Protein AF-A0A8T9BT53-F1 (afdb_monomer)

Sequence (185 aa):
MGTRGLLGFIIRGKRHAAYNHWDSYPSGLGSQIVAFLLSLSPPDYALMLARLEEITWVDEKTIPSQELQDQYSALGYSNTGVGNQALSDWYCLLHKLQGAAALPAIKEGKVKHLAESIEFLEDGLFCEWTYFIDFEAQTLETWKEAKRYDVRSFTELDSGYMDGLQERYQREENGEEEEDDEEEA

Organism: NCBI:txid602035

pLDDT: mean 92.5, std 11.33, range [43.06, 98.75]

Secondary structure (DSSP, 8-state):
-PPEEEEEEEETTEEEEEEE-S--SIIIIIHHHHHHHHT--HHHHHHHHHHHHT-EEEETTSPPPHHHHHHHHHTT---TTSTTS-TTSHHHHTGGGTGGGHHHHHHTT---EEEE-GGGGG-TTTEEEEEEEETTTTEEEEEETTEEEEEEEGGG--TTHHHHHHHHHHHHHTT----------

Nearest PDB structures (foldseek):
  3ot2-assembly1_B  TM=7.270E-01  e=1.111E+00  Trichormus variabilis ATCC 29413
  6v4x-assembly1_C  TM=3.628E-01  e=7.203E+00  Homo sapiens
  7rzb-assembly1_A-2  TM=2.167E-01  e=8.632E+00  Staphylococcus aureus

Mean predicted aligned error: 4.87 Å

Structure (mmCIF, N/CA/C/O backbone):
data_AF-A0A8T9BT53-F1
#
_entry.id   AF-A0A8T9BT53-F1
#
loop_
_atom_site.group_PDB
_atom_site.id
_atom_site.type_symbol
_atom_site.label_atom_id
_atom_site.label_alt_id
_atom_site.label_comp_id
_atom_site.label_asym_id
_atom_site.label_entity_id
_atom_site.label_seq_id
_atom_site.pdbx_PDB_ins_code
_atom_site.Cartn_x
_atom_site.Cartn_y
_atom_site.Cartn_z
_atom_site.occupancy
_atom_site.B_iso_or_equiv
_atom_site.auth_seq_id
_atom_site.auth_comp_id
_atom_site.auth_asym_id
_atom_site.auth_atom_id
_atom_site.pdbx_PDB_model_num
ATOM 1 N N . MET A 1 1 ? 12.282 -3.738 16.790 1.00 54.44 1 MET A N 1
ATOM 2 C CA . MET A 1 1 ? 12.082 -4.669 15.662 1.00 54.44 1 MET A CA 1
ATOM 3 C C . MET A 1 1 ? 10.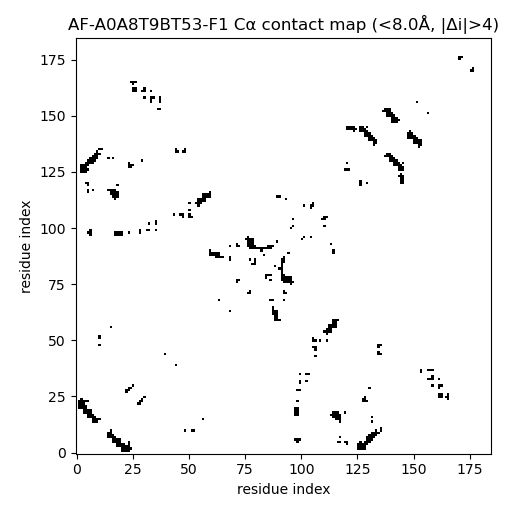914 -4.117 14.873 1.00 54.44 1 MET A C 1
ATOM 5 O O . MET A 1 1 ? 9.944 -3.743 15.512 1.00 54.44 1 MET A O 1
ATOM 9 N N . GLY A 1 2 ? 11.054 -3.917 13.564 1.00 68.44 2 GLY A N 1
ATOM 10 C CA . GLY A 1 2 ? 9.951 -3.414 12.740 1.00 68.44 2 GLY A CA 1
ATOM 11 C C . GLY A 1 2 ? 8.998 -4.544 12.367 1.00 68.44 2 GLY A C 1
ATOM 12 O O . GLY A 1 2 ? 9.432 -5.691 12.248 1.00 68.44 2 GLY A O 1
ATOM 13 N N . THR A 1 3 ? 7.722 -4.218 12.188 1.00 87.31 3 THR A N 1
ATOM 14 C CA . THR A 1 3 ? 6.695 -5.177 11.776 1.00 87.31 3 THR A CA 1
ATOM 15 C C . THR A 1 3 ? 6.498 -5.182 10.276 1.00 87.31 3 THR A C 1
ATOM 17 O O . THR A 1 3 ? 6.464 -4.139 9.618 1.00 87.31 3 THR A O 1
ATOM 20 N N . ARG A 1 4 ? 6.366 -6.387 9.735 1.00 93.75 4 ARG A N 1
ATOM 21 C CA . ARG A 1 4 ? 6.109 -6.614 8.318 1.00 93.75 4 ARG A CA 1
ATOM 22 C C . ARG A 1 4 ? 4.612 -6.721 8.093 1.00 93.75 4 ARG A C 1
ATOM 24 O O . ARG A 1 4 ? 3.857 -7.052 9.007 1.00 93.75 4 ARG A O 1
ATOM 31 N N . GLY A 1 5 ? 4.200 -6.431 6.874 1.00 96.31 5 GLY A N 1
ATOM 32 C CA . GLY A 1 5 ? 2.791 -6.377 6.543 1.00 96.31 5 GLY A CA 1
ATOM 33 C C . GLY A 1 5 ? 2.566 -6.124 5.071 1.00 96.31 5 GLY A C 1
ATOM 34 O O . GLY A 1 5 ? 3.479 -6.259 4.252 1.00 96.31 5 GLY A O 1
ATOM 35 N N . LEU A 1 6 ? 1.338 -5.749 4.740 1.00 97.81 6 LEU A N 1
ATOM 36 C CA . LEU A 1 6 ? 0.902 -5.574 3.363 1.00 97.81 6 LEU A CA 1
ATOM 37 C C . LEU A 1 6 ? 0.162 -4.251 3.169 1.00 97.81 6 LEU A C 1
ATOM 39 O O . LEU A 1 6 ? -0.726 -3.890 3.946 1.00 97.81 6 LEU A O 1
ATOM 43 N N . LEU A 1 7 ? 0.491 -3.574 2.068 1.00 98.50 7 LEU A N 1
ATOM 44 C CA . LEU A 1 7 ? -0.381 -2.584 1.448 1.00 98.50 7 LEU A CA 1
ATOM 45 C C . LEU A 1 7 ? -1.193 -3.287 0.358 1.00 98.50 7 LEU A C 1
ATOM 47 O O . LEU A 1 7 ? -0.649 -3.700 -0.666 1.00 98.50 7 LEU A O 1
ATOM 51 N N . GLY A 1 8 ? -2.490 -3.420 0.584 1.00 98.25 8 GLY A N 1
ATOM 52 C CA . GLY A 1 8 ? -3.429 -4.099 -0.290 1.00 98.25 8 GLY A CA 1
ATOM 53 C C . GLY A 1 8 ? -4.406 -3.162 -0.989 1.00 98.25 8 GLY A C 1
ATOM 54 O O . GLY A 1 8 ? -4.750 -2.087 -0.497 1.00 98.25 8 GLY A O 1
ATOM 55 N N . PHE A 1 9 ? -4.913 -3.624 -2.126 1.00 98.62 9 PHE A N 1
ATOM 56 C CA . PHE A 1 9 ? -5.989 -2.986 -2.873 1.00 98.62 9 PHE A CA 1
ATOM 57 C C . PHE A 1 9 ? -7.060 -4.012 -3.232 1.00 98.62 9 PHE A C 1
ATOM 59 O O . PHE A 1 9 ? -6.756 -5.173 -3.526 1.00 98.62 9 PHE A O 1
ATOM 66 N N . ILE A 1 10 ? -8.314 -3.569 -3.230 1.00 98.44 10 ILE A N 1
ATOM 67 C CA . ILE A 1 10 ? -9.431 -4.305 -3.819 1.00 98.44 10 ILE A CA 1
ATOM 68 C C . ILE A 1 10 ? -9.740 -3.633 -5.152 1.00 98.44 10 ILE A C 1
ATOM 70 O O . ILE A 1 10 ? -10.067 -2.451 -5.197 1.00 98.44 10 ILE A O 1
ATOM 74 N N . ILE A 1 11 ? -9.569 -4.380 -6.240 1.00 97.12 11 ILE A N 1
ATOM 75 C CA . ILE A 1 11 ? -9.777 -3.898 -7.607 1.00 97.12 11 ILE A CA 1
ATOM 76 C C . ILE A 1 11 ? -10.771 -4.848 -8.262 1.00 97.12 11 ILE A C 1
ATOM 78 O O . ILE A 1 11 ? -10.479 -6.036 -8.433 1.00 97.12 11 ILE A O 1
ATOM 82 N N . ARG A 1 12 ? -11.964 -4.354 -8.602 1.00 95.19 12 ARG A N 1
ATOM 83 C CA . ARG A 1 12 ? -13.068 -5.139 -9.176 1.00 95.19 12 ARG A CA 1
ATOM 84 C C . ARG A 1 12 ? -13.390 -6.390 -8.350 1.00 95.19 12 ARG A C 1
ATOM 86 O O . ARG A 1 12 ? -13.580 -7.481 -8.887 1.00 95.19 12 ARG A O 1
ATOM 93 N N . GLY A 1 13 ? -13.383 -6.241 -7.024 1.00 95.31 13 GLY A N 1
ATOM 94 C CA . GLY A 1 13 ? -13.635 -7.319 -6.061 1.00 95.31 13 GLY A CA 1
ATOM 95 C C . GLY A 1 13 ? -12.489 -8.323 -5.871 1.00 95.31 13 GLY A C 1
ATOM 96 O O . GLY A 1 13 ? -12.638 -9.265 -5.091 1.00 95.31 13 GLY A O 1
ATOM 97 N N . LYS A 1 14 ? -11.343 -8.148 -6.543 1.00 97.06 14 LYS A N 1
ATOM 98 C CA . LYS A 1 14 ? -10.153 -8.989 -6.362 1.00 97.06 14 LYS A CA 1
ATOM 99 C C . LYS A 1 14 ? -9.128 -8.296 -5.466 1.00 97.06 14 LYS A C 1
ATOM 101 O O . LYS A 1 14 ? -8.813 -7.127 -5.672 1.00 97.06 14 LYS A O 1
ATOM 106 N N . ARG A 1 15 ? -8.588 -9.041 -4.496 1.00 97.94 15 ARG A N 1
ATOM 107 C CA . ARG A 1 15 ? -7.500 -8.583 -3.626 1.00 97.94 15 ARG A CA 1
ATOM 108 C C . ARG A 1 15 ? -6.150 -8.759 -4.305 1.00 97.94 15 ARG A C 1
ATOM 110 O O . ARG A 1 15 ? -5.862 -9.821 -4.854 1.00 97.94 15 ARG A O 1
ATOM 117 N N . HIS A 1 16 ? -5.349 -7.717 -4.193 1.00 98.06 16 HIS A N 1
ATOM 118 C CA . HIS A 1 16 ? -3.946 -7.678 -4.560 1.00 98.06 16 HIS A CA 1
ATOM 119 C C . HIS A 1 16 ? -3.179 -6.996 -3.434 1.00 98.06 16 HIS A C 1
ATOM 121 O O . HIS A 1 16 ? -3.728 -6.091 -2.801 1.00 98.06 16 HIS A O 1
ATOM 127 N N . ALA A 1 17 ? -1.945 -7.408 -3.158 1.00 97.62 17 ALA A N 1
ATOM 128 C CA . ALA A 1 17 ? -1.175 -6.782 -2.092 1.00 97.62 17 ALA A CA 1
ATOM 129 C C . ALA A 1 17 ? 0.317 -6.724 -2.387 1.00 97.62 17 ALA A C 1
ATOM 131 O O . ALA A 1 17 ? 0.889 -7.659 -2.928 1.00 97.62 17 ALA A O 1
ATOM 132 N N . ALA A 1 18 ? 0.942 -5.620 -1.988 1.00 97.50 18 ALA A N 1
ATOM 133 C CA . ALA A 1 18 ? 2.376 -5.412 -2.060 1.00 97.50 18 ALA A CA 1
ATOM 134 C C . ALA A 1 18 ? 2.984 -5.462 -0.655 1.00 97.50 18 ALA A C 1
ATOM 136 O O . ALA A 1 18 ? 2.449 -4.892 0.303 1.00 97.50 18 ALA A O 1
ATOM 137 N N . TYR A 1 19 ? 4.129 -6.127 -0.551 1.00 96.56 19 TYR A N 1
ATOM 138 C CA . TYR A 1 19 ? 4.870 -6.270 0.694 1.00 96.56 19 TYR A CA 1
ATOM 139 C C . TYR A 1 19 ? 5.354 -4.933 1.273 1.00 96.56 19 TYR A C 1
ATOM 141 O O . TYR A 1 19 ? 5.865 -4.065 0.560 1.00 96.56 19 TYR A O 1
ATOM 149 N N . ASN A 1 20 ? 5.251 -4.800 2.596 1.00 96.38 20 ASN A N 1
ATOM 150 C CA . ASN A 1 20 ? 5.864 -3.736 3.376 1.00 96.38 20 ASN A CA 1
ATOM 151 C C . ASN A 1 20 ? 6.852 -4.312 4.399 1.00 96.38 20 ASN A C 1
ATOM 153 O O . ASN A 1 20 ? 6.491 -5.129 5.247 1.00 96.38 20 ASN A O 1
ATOM 157 N N . HIS A 1 21 ? 8.107 -3.859 4.341 1.00 92.81 21 HIS A N 1
ATOM 158 C CA . HIS A 1 21 ? 9.169 -4.390 5.195 1.00 92.81 21 HIS A CA 1
ATOM 159 C C . HIS A 1 21 ? 9.142 -3.860 6.631 1.00 92.81 21 HIS A C 1
ATOM 161 O O . HIS A 1 21 ? 9.672 -4.523 7.524 1.00 92.81 21 HIS A O 1
ATOM 167 N N . TRP A 1 22 ? 8.606 -2.659 6.862 1.00 92.00 22 TRP A N 1
ATOM 168 C CA . TRP A 1 22 ? 8.851 -1.943 8.111 1.00 92.00 22 TRP A CA 1
ATOM 169 C C . TRP A 1 22 ? 7.630 -1.204 8.650 1.00 92.00 22 TRP A C 1
ATOM 171 O O . TRP A 1 22 ? 6.965 -0.477 7.916 1.00 92.00 22 TRP A O 1
ATOM 181 N N . ASP A 1 23 ? 7.433 -1.349 9.962 1.00 93.62 23 ASP A N 1
ATOM 182 C CA . ASP A 1 23 ? 6.466 -0.624 10.790 1.00 93.62 23 ASP A CA 1
ATOM 183 C C . ASP A 1 23 ? 5.045 -0.653 10.228 1.00 93.62 23 ASP A C 1
ATOM 185 O O . ASP A 1 23 ? 4.439 0.362 9.895 1.00 93.62 23 ASP A O 1
ATOM 189 N N . SER A 1 24 ? 4.522 -1.867 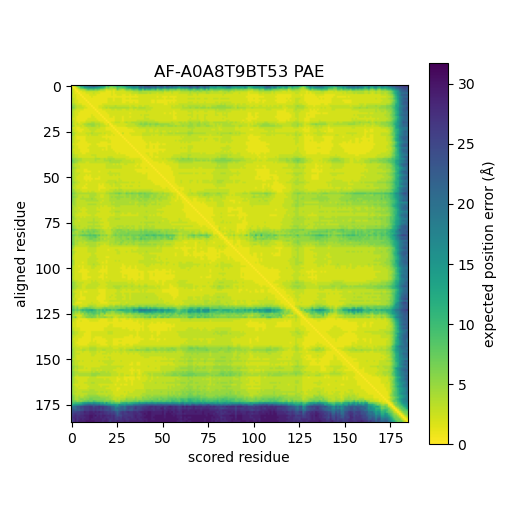10.089 1.00 96.00 24 SER A N 1
ATOM 190 C CA . SER A 1 24 ? 3.185 -2.108 9.551 1.00 96.00 24 SER A CA 1
ATOM 191 C C . SER A 1 24 ? 2.071 -1.901 10.578 1.00 96.00 24 SER A C 1
ATOM 193 O O . SER A 1 24 ? 0.921 -2.146 10.246 1.00 96.00 24 SER A O 1
ATOM 195 N N . TYR A 1 25 ? 2.382 -1.460 11.800 1.00 95.75 25 TYR A N 1
ATOM 196 C CA . TYR A 1 25 ? 1.375 -1.167 12.821 1.00 95.75 25 TYR A CA 1
ATOM 197 C C . TYR A 1 25 ? 0.387 -0.074 12.374 1.00 95.75 25 TYR A C 1
ATOM 199 O O . TYR A 1 25 ? 0.726 0.752 11.515 1.00 95.75 25 TYR A O 1
ATOM 207 N N . PRO A 1 26 ? -0.801 0.003 13.009 1.00 96.62 26 PRO A N 1
ATOM 208 C CA . PRO A 1 26 ? -1.748 1.096 12.809 1.00 96.62 26 PRO A CA 1
ATOM 209 C C . PRO A 1 26 ? -1.102 2.475 12.939 1.00 96.62 26 PRO A C 1
ATOM 211 O O . PRO A 1 26 ? -1.264 3.302 12.046 1.00 96.62 26 PRO A O 1
ATOM 214 N N . SER A 1 27 ? -0.286 2.702 13.969 1.00 95.00 27 SER A N 1
ATOM 215 C CA . SER A 1 27 ? 0.425 3.975 14.161 1.00 95.00 27 SER A CA 1
ATOM 216 C C . SER A 1 27 ? 1.525 4.248 13.118 1.00 95.00 27 SER A C 1
ATOM 218 O O . SER A 1 27 ? 1.891 5.406 12.905 1.00 95.00 27 SER A O 1
ATOM 220 N N . GLY A 1 28 ? 2.020 3.216 12.428 1.00 95.69 28 GLY A N 1
ATOM 221 C CA . GLY A 1 28 ? 3.035 3.292 11.375 1.00 95.69 28 GLY A CA 1
ATOM 222 C C . GLY A 1 28 ? 2.421 3.367 9.975 1.00 95.69 28 GLY A C 1
ATOM 223 O O . GLY A 1 28 ? 1.950 4.415 9.535 1.00 95.69 28 GLY A O 1
ATOM 224 N N . LEU A 1 29 ? 2.436 2.254 9.239 1.00 97.31 29 LEU A N 1
ATOM 225 C CA . LEU A 1 29 ? 1.882 2.164 7.884 1.00 97.31 29 LEU A CA 1
ATOM 226 C C . LEU A 1 29 ? 0.412 2.606 7.824 1.00 97.31 29 LEU A C 1
ATOM 228 O O . LEU A 1 29 ? 0.035 3.328 6.898 1.00 97.31 29 LEU A O 1
ATOM 232 N N . GLY A 1 30 ? -0.406 2.199 8.799 1.00 97.56 30 GLY A N 1
ATOM 233 C CA . GLY A 1 30 ? -1.827 2.548 8.833 1.00 97.56 30 GLY A CA 1
ATOM 234 C C . GLY A 1 30 ? -2.054 4.062 8.837 1.00 97.56 30 GLY A C 1
ATOM 235 O O . GLY A 1 30 ? -2.830 4.576 8.028 1.00 97.56 30 GLY A O 1
ATOM 236 N N . SER A 1 31 ? -1.335 4.793 9.691 1.00 97.81 31 SER A N 1
ATOM 237 C CA . SER A 1 31 ? -1.449 6.250 9.818 1.00 97.81 31 SER A CA 1
ATOM 238 C C . SER A 1 31 ? -1.027 6.962 8.532 1.00 97.81 31 SER A C 1
ATOM 240 O O . SER A 1 31 ? -1.697 7.897 8.093 1.00 97.81 31 SER A O 1
ATOM 242 N N . GLN A 1 32 ? 0.015 6.469 7.857 1.00 98.25 32 GLN A N 1
ATOM 243 C CA . GLN A 1 32 ? 0.460 7.000 6.567 1.00 98.25 32 GLN A CA 1
ATOM 244 C C . GLN A 1 32 ? -0.575 6.769 5.457 1.00 98.25 32 GLN A C 1
ATOM 246 O O . GLN A 1 32 ? -0.800 7.658 4.632 1.00 98.25 32 GLN A O 1
ATOM 251 N N . ILE A 1 33 ? -1.234 5.605 5.446 1.00 98.56 33 ILE A N 1
ATOM 252 C CA . ILE A 1 33 ? -2.331 5.308 4.515 1.00 98.56 33 ILE A CA 1
ATOM 253 C C . ILE A 1 33 ? -3.506 6.255 4.764 1.00 98.56 33 ILE A C 1
ATOM 255 O O . ILE A 1 33 ? -3.997 6.875 3.822 1.00 98.56 33 ILE A O 1
ATOM 259 N N . VAL A 1 34 ? -3.940 6.411 6.017 1.00 98.50 34 VAL A N 1
ATOM 260 C CA . VAL A 1 34 ? -5.062 7.298 6.363 1.00 98.50 34 VAL A CA 1
ATOM 261 C C . VAL A 1 34 ? -4.738 8.748 6.028 1.00 98.50 34 VAL A C 1
ATOM 263 O O . VAL A 1 34 ? -5.550 9.416 5.396 1.00 98.50 34 VAL A O 1
ATOM 266 N N . ALA A 1 35 ? -3.533 9.223 6.344 1.00 98.50 35 ALA A N 1
ATOM 267 C CA . ALA A 1 35 ? -3.097 10.564 5.969 1.00 98.50 35 ALA A CA 1
ATOM 268 C C . ALA A 1 35 ? -3.149 10.785 4.447 1.00 98.50 35 ALA A C 1
ATOM 270 O O . ALA A 1 35 ? -3.597 11.839 3.990 1.00 98.50 35 ALA A 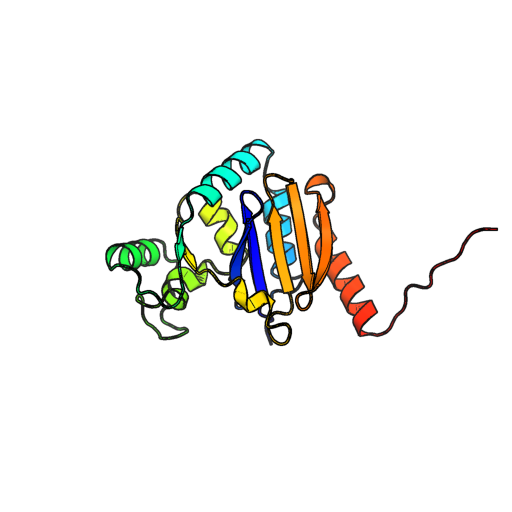O 1
ATOM 271 N N . PHE A 1 36 ? -2.747 9.786 3.651 1.00 98.50 36 PHE A N 1
ATOM 272 C CA . PHE A 1 36 ? -2.898 9.847 2.200 1.00 98.50 36 PHE A CA 1
ATOM 273 C C . PHE A 1 36 ? -4.373 9.911 1.790 1.00 98.50 36 PHE A C 1
ATOM 275 O O . PHE A 1 36 ? -4.732 10.807 1.030 1.00 98.50 36 PHE A O 1
ATOM 282 N N . LEU A 1 37 ? -5.233 9.030 2.308 1.00 98.31 37 LEU A N 1
ATOM 283 C CA . LEU A 1 37 ? -6.663 9.000 1.974 1.00 98.31 37 LEU A CA 1
ATOM 284 C C . LEU A 1 37 ? -7.377 10.316 2.315 1.00 98.31 37 LEU A C 1
ATOM 286 O O . LEU A 1 37 ? -8.167 10.801 1.508 1.00 98.31 37 LEU A O 1
ATOM 290 N N . LEU A 1 38 ? -7.050 10.928 3.456 1.00 97.88 38 LEU A N 1
ATOM 291 C CA . LEU A 1 38 ? -7.584 12.229 3.877 1.00 97.88 38 LEU A CA 1
ATOM 292 C C . LEU A 1 38 ? -7.105 13.391 2.998 1.00 97.88 38 LEU A C 1
ATOM 294 O O . LEU A 1 38 ? -7.752 14.434 2.944 1.00 97.88 38 LEU A O 1
ATOM 298 N N . SER A 1 39 ? -5.978 13.229 2.299 1.00 97.75 39 SER A N 1
ATOM 299 C CA . SER A 1 39 ? -5.479 14.235 1.354 1.00 97.75 39 SER A CA 1
ATOM 300 C C . SER A 1 39 ? -6.189 14.203 -0.005 1.00 97.75 39 SER A C 1
ATOM 302 O O . SER A 1 39 ? -5.999 15.110 -0.819 1.00 97.75 39 SER A O 1
ATOM 304 N N . LEU A 1 40 ? -6.983 13.161 -0.273 1.00 97.56 40 LEU A N 1
ATOM 305 C CA . LEU A 1 40 ? -7.656 12.959 -1.550 1.00 97.56 40 LEU A CA 1
ATOM 306 C C . LEU A 1 40 ? -9.015 13.655 -1.600 1.00 97.56 40 LEU A C 1
ATOM 308 O O . LEU A 1 40 ? -9.769 13.700 -0.631 1.00 97.56 40 LEU A O 1
ATOM 312 N N . SER A 1 41 ? -9.359 14.133 -2.791 1.00 95.50 41 SER A N 1
ATOM 313 C CA . SER A 1 41 ? -10.698 14.607 -3.132 1.00 95.50 41 SER A CA 1
ATOM 314 C C . SER A 1 41 ? -11.503 13.520 -3.866 1.00 95.50 41 SER A C 1
ATOM 316 O O . SER A 1 41 ? -10.910 12.589 -4.412 1.00 95.50 41 SER A O 1
ATOM 318 N N . PRO A 1 42 ? -12.844 13.623 -3.973 1.00 92.31 42 PRO A N 1
ATOM 319 C CA . PRO A 1 42 ? -13.640 12.625 -4.697 1.00 92.31 42 PRO A CA 1
ATOM 320 C C . PRO A 1 42 ? -13.184 12.355 -6.150 1.00 92.31 42 PRO A C 1
ATOM 322 O O . PRO A 1 42 ? -13.165 11.192 -6.554 1.00 92.31 42 PRO A O 1
ATOM 325 N N . PRO A 1 43 ? -12.747 13.360 -6.944 1.00 96.12 43 PRO A N 1
ATOM 326 C CA . PRO A 1 43 ? -12.125 13.107 -8.248 1.00 96.12 43 PRO A CA 1
ATOM 327 C C . PRO A 1 43 ? -10.837 12.274 -8.184 1.00 96.12 43 PRO A C 1
ATOM 329 O O . PRO A 1 43 ? -10.548 11.523 -9.117 1.00 96.12 43 PRO A O 1
ATOM 332 N N . ASP A 1 44 ? -10.066 12.382 -7.100 1.00 97.56 44 ASP A N 1
ATOM 333 C CA . ASP A 1 44 ? -8.845 11.598 -6.934 1.00 97.56 44 ASP A CA 1
ATOM 334 C C . ASP A 1 44 ? -9.140 10.110 -6.720 1.00 97.56 44 ASP A C 1
ATOM 336 O O . ASP A 1 44 ? -8.325 9.290 -7.127 1.00 97.56 44 ASP A O 1
ATOM 340 N N . TYR A 1 45 ? -10.293 9.731 -6.155 1.00 96.88 45 TYR A N 1
ATOM 341 C CA . TYR A 1 45 ? -10.668 8.316 -6.017 1.00 96.88 45 TYR A CA 1
ATOM 342 C C . TYR A 1 45 ? -10.842 7.645 -7.380 1.00 96.88 45 TYR A C 1
ATOM 344 O O . TYR A 1 45 ? -10.292 6.571 -7.620 1.00 96.88 45 TYR A O 1
ATOM 352 N N . ALA A 1 46 ? -11.537 8.314 -8.305 1.00 96.19 46 ALA A N 1
ATOM 353 C CA . ALA A 1 46 ? -11.695 7.827 -9.673 1.00 96.19 46 ALA A CA 1
ATOM 354 C C . ALA A 1 46 ? -10.344 7.743 -10.406 1.00 96.19 46 ALA A C 1
ATOM 356 O O . ALA A 1 46 ? -10.094 6.791 -11.145 1.00 96.19 46 ALA A O 1
ATOM 357 N N . LEU A 1 47 ? -9.451 8.713 -10.173 1.00 97.88 47 LEU A N 1
ATOM 358 C CA . LEU A 1 47 ? -8.090 8.680 -10.707 1.00 97.88 47 LEU A CA 1
ATOM 359 C C . LEU A 1 47 ? -7.282 7.510 -10.130 1.00 97.88 47 LEU A C 1
ATOM 361 O O . LEU A 1 47 ? -6.629 6.803 -10.891 1.00 97.88 47 LEU A O 1
ATOM 365 N N . MET A 1 48 ? -7.325 7.301 -8.813 1.00 98.00 48 MET A N 1
ATOM 366 C CA . MET A 1 48 ? -6.636 6.195 -8.147 1.00 98.00 48 MET A CA 1
ATOM 367 C C . MET A 1 48 ? -7.111 4.852 -8.686 1.00 98.00 48 MET A C 1
ATOM 369 O O . MET A 1 48 ? -6.277 4.031 -9.051 1.00 98.00 48 MET A O 1
ATOM 373 N N . LEU A 1 49 ? -8.425 4.659 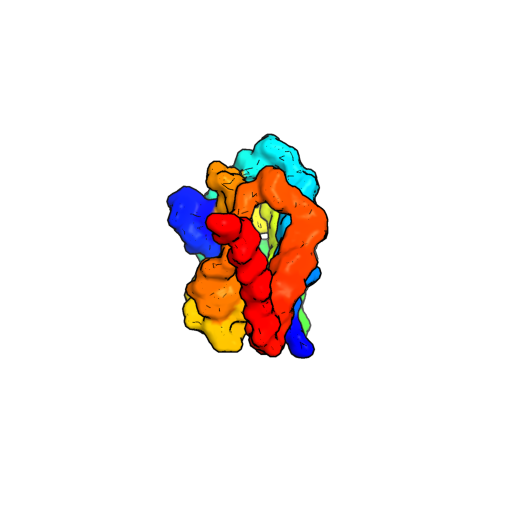-8.818 1.00 96.31 49 LEU A N 1
ATOM 374 C CA . LEU A 1 49 ? -8.991 3.450 -9.410 1.00 96.31 49 LEU A CA 1
ATOM 375 C C . LEU A 1 49 ? -8.457 3.216 -10.829 1.00 96.31 49 LEU A C 1
ATOM 377 O O . LEU A 1 49 ? -7.928 2.145 -11.111 1.00 96.31 49 LEU A O 1
ATOM 381 N N . ALA A 1 50 ? -8.503 4.232 -11.697 1.00 97.06 50 ALA A N 1
ATOM 382 C CA . ALA A 1 50 ? -7.979 4.120 -13.059 1.00 97.06 50 ALA A CA 1
ATOM 383 C C . ALA A 1 50 ? -6.479 3.771 -13.084 1.00 97.06 50 ALA A C 1
ATOM 385 O O . ALA A 1 50 ? -6.044 2.958 -13.894 1.00 97.06 50 ALA A O 1
ATOM 386 N N . ARG A 1 51 ? -5.679 4.348 -12.177 1.00 97.88 51 ARG A N 1
ATOM 387 C CA . ARG A 1 51 ? -4.245 4.038 -12.062 1.00 97.88 51 ARG A CA 1
ATOM 388 C C . ARG A 1 51 ? -3.994 2.627 -11.555 1.00 97.88 51 ARG A C 1
ATOM 390 O O . ARG A 1 51 ? -3.100 1.968 -12.068 1.00 97.88 51 ARG A O 1
ATOM 397 N N . LEU A 1 52 ? -4.780 2.157 -10.591 1.00 97.62 52 LEU A N 1
ATOM 398 C CA . LEU A 1 52 ? -4.690 0.797 -10.063 1.00 97.62 52 LEU A CA 1
ATOM 399 C C . LEU A 1 52 ? -5.057 -0.250 -11.122 1.00 97.62 52 LEU A C 1
ATOM 401 O O . LEU A 1 52 ? -4.398 -1.282 -11.199 1.00 97.62 52 LEU A O 1
ATOM 405 N N . GLU A 1 53 ? -6.041 0.026 -11.980 1.00 96.25 53 GLU A N 1
ATOM 406 C CA . GLU A 1 53 ? -6.386 -0.851 -13.108 1.00 96.25 53 GLU A CA 1
ATOM 407 C C . GLU A 1 53 ? -5.274 -0.945 -14.169 1.00 96.25 53 GLU A C 1
ATOM 409 O O . GLU A 1 53 ? -5.193 -1.939 -14.890 1.00 96.25 53 GLU A O 1
ATOM 414 N N . GLU A 1 54 ? -4.404 0.066 -14.264 1.00 96.75 54 GLU A N 1
ATOM 415 C CA . GLU A 1 54 ? -3.224 0.062 -15.138 1.00 96.75 54 GLU A CA 1
ATOM 416 C C . GLU A 1 54 ? -2.027 -0.695 -14.528 1.00 96.75 54 GLU A C 1
ATOM 418 O O . GLU A 1 54 ? -1.050 -0.958 -15.239 1.00 96.75 54 GLU A O 1
ATOM 423 N N . ILE A 1 55 ? -2.065 -1.042 -13.233 1.00 97.69 55 ILE A N 1
ATOM 424 C CA . ILE A 1 55 ? -0.964 -1.754 -12.576 1.00 97.69 55 ILE A CA 1
ATOM 425 C C . ILE A 1 55 ? -0.908 -3.201 -13.056 1.00 97.69 55 ILE A C 1
ATOM 427 O O . ILE A 1 55 ? -1.865 -3.969 -12.973 1.00 97.69 55 ILE A O 1
ATOM 431 N N . THR A 1 56 ? 0.284 -3.599 -13.484 1.00 97.69 56 THR A N 1
ATOM 432 C CA . THR A 1 56 ? 0.648 -4.994 -13.688 1.00 97.69 56 THR A CA 1
ATOM 433 C C . THR A 1 56 ? 1.189 -5.571 -12.383 1.00 97.69 56 THR A C 1
ATOM 435 O O . THR A 1 56 ? 2.260 -5.186 -11.914 1.00 97.69 56 THR A O 1
ATOM 438 N N . TRP A 1 57 ? 0.446 -6.509 -11.806 1.00 97.38 57 TRP A N 1
ATOM 439 C CA . TRP A 1 57 ? 0.866 -7.280 -10.638 1.00 97.38 57 TRP A CA 1
ATOM 440 C C . TRP A 1 57 ? 1.841 -8.370 -11.075 1.00 97.38 57 TRP A C 1
ATOM 442 O O . TRP A 1 57 ? 1.461 -9.301 -11.789 1.00 97.38 57 TRP A O 1
ATOM 452 N N . VAL A 1 58 ? 3.112 -8.209 -10.715 1.00 96.94 58 VAL A N 1
ATOM 453 C CA . VAL A 1 58 ? 4.201 -9.092 -11.152 1.00 96.94 58 VAL A CA 1
ATOM 454 C C . VAL A 1 58 ? 4.511 -10.130 -10.084 1.00 96.94 58 VAL A C 1
ATOM 456 O O . VAL A 1 58 ? 4.501 -9.827 -8.896 1.00 96.94 58 VAL A O 1
ATOM 459 N N . ASP A 1 59 ? 4.818 -11.354 -10.506 1.00 94.62 59 ASP A N 1
ATOM 460 C CA . ASP A 1 59 ? 5.371 -12.363 -9.602 1.00 94.62 59 ASP A CA 1
ATOM 461 C C . ASP A 1 59 ? 6.813 -11.968 -9.253 1.00 94.62 59 ASP A C 1
ATOM 463 O O . ASP A 1 59 ? 7.648 -11.781 -10.144 1.00 94.62 59 ASP A O 1
ATOM 467 N N . GLU A 1 60 ? 7.102 -11.843 -7.958 1.00 88.81 60 GLU A N 1
ATOM 468 C CA . GLU A 1 60 ? 8.412 -11.467 -7.416 1.00 88.81 60 GLU A CA 1
ATOM 469 C C . GLU A 1 60 ? 9.540 -12.405 -7.883 1.00 88.81 60 GLU A C 1
ATOM 471 O O . GLU A 1 60 ? 10.691 -11.989 -7.987 1.00 88.81 60 GLU A O 1
ATOM 476 N N . LYS A 1 61 ? 9.217 -13.653 -8.251 1.00 89.94 61 LYS A N 1
ATOM 477 C CA . LYS A 1 61 ? 10.178 -14.643 -8.770 1.00 89.94 61 LYS A CA 1
ATOM 478 C C . LYS A 1 61 ? 10.579 -14.398 -10.225 1.00 89.94 61 LYS A C 1
ATOM 480 O O . LYS A 1 61 ? 11.499 -15.047 -10.727 1.00 89.94 61 LYS A O 1
ATOM 485 N N . THR A 1 62 ? 9.875 -13.519 -10.934 1.00 95.00 62 THR A N 1
ATOM 486 C CA . THR A 1 62 ? 10.203 -13.164 -12.319 1.00 95.00 62 THR A CA 1
ATOM 487 C C . THR A 1 62 ? 11.315 -12.126 -12.375 1.00 95.00 62 THR A C 1
ATOM 489 O O . THR A 1 62 ? 11.554 -11.388 -11.426 1.00 95.00 62 THR A O 1
ATOM 492 N N . ILE A 1 63 ? 11.998 -12.051 -13.517 1.00 95.38 63 ILE A N 1
ATOM 493 C CA . ILE A 1 63 ? 13.076 -11.084 -13.727 1.00 95.38 63 ILE A CA 1
ATOM 494 C C . ILE A 1 63 ? 12.508 -9.868 -14.479 1.00 95.38 63 ILE A C 1
ATOM 496 O O . ILE A 1 63 ? 12.018 -10.047 -15.600 1.00 95.38 63 ILE A O 1
ATOM 500 N N . PRO A 1 64 ? 12.580 -8.641 -13.925 1.00 95.75 64 PRO A N 1
ATOM 501 C CA . PRO A 1 64 ? 12.209 -7.430 -14.647 1.00 95.75 64 PRO A CA 1
ATOM 502 C C . PRO A 1 64 ? 13.107 -7.251 -15.874 1.00 95.75 64 PRO A C 1
ATOM 504 O O . PRO A 1 64 ? 14.316 -7.499 -15.827 1.00 95.75 64 PRO A O 1
ATOM 507 N N . SER A 1 65 ? 12.534 -6.784 -16.985 1.00 96.69 65 SER A N 1
ATOM 508 C CA . SER A 1 65 ? 13.313 -6.468 -18.187 1.00 96.69 65 SER A CA 1
ATOM 509 C C . SER A 1 65 ? 14.330 -5.356 -17.907 1.00 96.69 65 SER A C 1
ATOM 511 O O . SER A 1 65 ? 14.140 -4.545 -17.001 1.00 96.69 65 SER A O 1
ATOM 513 N N . GLN A 1 66 ? 15.398 -5.275 -18.706 1.00 96.88 66 GLN A N 1
ATOM 514 C CA . GLN A 1 66 ? 16.411 -4.225 -18.534 1.00 96.88 66 GLN A CA 1
ATOM 515 C C . GLN A 1 66 ? 15.807 -2.812 -18.614 1.00 96.88 66 GLN A C 1
ATOM 517 O O . GLN A 1 66 ? 16.187 -1.940 -17.845 1.00 96.88 66 GLN A O 1
ATOM 522 N N . GLU A 1 67 ? 14.813 -2.606 -19.482 1.00 96.88 67 GLU A N 1
ATOM 523 C CA . GLU A 1 67 ? 14.093 -1.331 -19.592 1.00 96.88 67 GLU A CA 1
ATOM 524 C C . GLU A 1 67 ? 13.394 -0.947 -18.280 1.00 96.88 67 GLU A C 1
ATOM 526 O O . GLU A 1 67 ? 13.500 0.194 -17.835 1.00 96.88 67 GLU A O 1
ATOM 531 N N . LEU A 1 68 ? 12.730 -1.903 -17.621 1.00 96.56 68 LEU A N 1
ATOM 532 C CA . LEU A 1 68 ? 12.080 -1.671 -16.329 1.00 96.56 68 LEU A CA 1
ATOM 533 C C . LEU A 1 68 ? 13.099 -1.416 -15.217 1.00 96.56 68 LEU A C 1
ATOM 535 O O . LEU A 1 68 ? 12.872 -0.560 -14.358 1.00 96.56 68 LEU A O 1
ATOM 539 N N . GLN A 1 69 ? 14.227 -2.129 -15.250 1.00 97.25 69 GLN A N 1
ATOM 540 C CA . GLN A 1 69 ? 15.330 -1.911 -14.318 1.00 97.25 69 GLN A CA 1
ATOM 541 C C . GLN A 1 69 ? 15.862 -0.480 -14.431 1.00 97.25 69 GLN A C 1
ATOM 543 O O . GLN A 1 69 ? 15.962 0.222 -13.422 1.00 97.25 69 GLN A O 1
ATOM 548 N N . ASP A 1 70 ? 16.133 -0.021 -15.652 1.00 97.19 70 ASP A N 1
ATOM 549 C CA . ASP A 1 70 ? 16.639 1.323 -15.919 1.00 97.19 70 ASP A CA 1
ATOM 550 C C . ASP A 1 70 ? 15.598 2.390 -15.539 1.00 97.19 70 ASP A C 1
ATOM 552 O O . ASP A 1 70 ? 15.926 3.366 -14.860 1.00 97.19 70 ASP A O 1
ATOM 556 N N . GLN A 1 71 ? 14.326 2.180 -15.901 1.00 96.81 71 GLN A N 1
ATOM 557 C CA . GLN A 1 71 ? 13.223 3.091 -15.589 1.00 96.81 71 GLN A CA 1
ATOM 558 C C . GLN A 1 71 ? 13.062 3.306 -14.078 1.00 96.81 71 GLN A C 1
ATOM 560 O O . GLN A 1 71 ? 13.051 4.449 -13.613 1.00 96.81 71 GLN A O 1
ATOM 565 N N . TYR A 1 72 ? 12.915 2.233 -13.296 1.00 96.94 72 TYR A N 1
ATOM 566 C CA . TYR A 1 72 ? 12.658 2.356 -11.857 1.00 96.94 72 TYR A CA 1
ATOM 567 C C . TYR A 1 72 ? 13.893 2.792 -11.067 1.00 96.94 72 TYR A C 1
ATOM 569 O O . TYR A 1 72 ? 13.761 3.499 -10.062 1.00 96.94 72 TYR A O 1
ATOM 577 N N . SER A 1 73 ? 15.090 2.479 -11.565 1.00 95.62 73 SER A N 1
ATOM 578 C CA . SER A 1 73 ? 16.334 3.024 -11.017 1.00 95.62 73 SER A CA 1
ATOM 579 C C . SER A 1 73 ? 16.446 4.530 -11.262 1.00 95.62 73 SER A C 1
ATOM 581 O O . SER A 1 73 ? 16.779 5.275 -10.341 1.00 95.62 73 SER A O 1
ATOM 583 N N . ALA A 1 74 ? 16.103 5.008 -12.463 1.00 96.56 74 ALA A N 1
ATOM 584 C CA . ALA A 1 74 ? 16.113 6.435 -12.795 1.00 96.56 74 ALA A CA 1
ATOM 585 C C . ALA A 1 74 ? 15.077 7.241 -11.993 1.00 96.56 74 ALA A C 1
ATOM 587 O O . ALA A 1 74 ? 15.331 8.389 -11.630 1.00 96.56 74 ALA A O 1
ATOM 588 N N . LEU A 1 75 ? 13.935 6.630 -11.663 1.00 95.88 75 LEU A N 1
ATOM 589 C CA . LEU A 1 75 ? 12.934 7.201 -10.752 1.00 95.88 75 LEU A CA 1
ATOM 590 C C . LEU A 1 75 ? 13.374 7.171 -9.277 1.00 95.88 75 LEU A C 1
ATOM 592 O O . LEU A 1 75 ? 12.712 7.758 -8.422 1.00 95.88 75 LEU A O 1
ATOM 596 N N . GLY A 1 76 ? 14.501 6.523 -8.974 1.00 96.19 76 GLY A N 1
ATOM 597 C CA . GLY A 1 76 ? 15.093 6.482 -7.643 1.00 96.19 76 GLY A CA 1
ATOM 598 C C . GLY A 1 76 ? 14.420 5.504 -6.684 1.00 96.19 76 GLY A C 1
ATOM 599 O O . GLY A 1 76 ? 14.666 5.611 -5.481 1.00 96.19 76 GLY A O 1
ATOM 600 N N . TYR A 1 77 ? 13.605 4.569 -7.186 1.00 96.00 77 TYR A N 1
ATOM 601 C CA . TYR A 1 77 ? 12.843 3.607 -6.380 1.00 96.00 77 TYR A CA 1
ATOM 602 C C . TYR A 1 77 ? 13.654 2.381 -5.950 1.00 96.00 77 TYR A C 1
ATOM 604 O O . TYR A 1 77 ? 13.356 1.767 -4.922 1.00 96.00 77 TYR A O 1
ATOM 612 N N . SER A 1 78 ? 14.721 2.073 -6.683 1.00 95.12 78 SER A N 1
ATOM 613 C CA . SER A 1 78 ? 15.588 0.938 -6.393 1.00 95.12 78 SER A CA 1
ATOM 614 C C . SER A 1 78 ? 16.468 1.153 -5.160 1.00 95.12 78 SER A C 1
ATOM 616 O O . SER A 1 78 ? 16.935 2.266 -4.881 1.00 95.12 78 SER A O 1
ATOM 618 N N . ASN A 1 79 ? 16.788 0.057 -4.477 1.00 95.50 79 ASN A N 1
ATOM 619 C CA . ASN A 1 79 ? 17.833 -0.031 -3.467 1.00 95.50 79 ASN A CA 1
ATOM 620 C C . ASN A 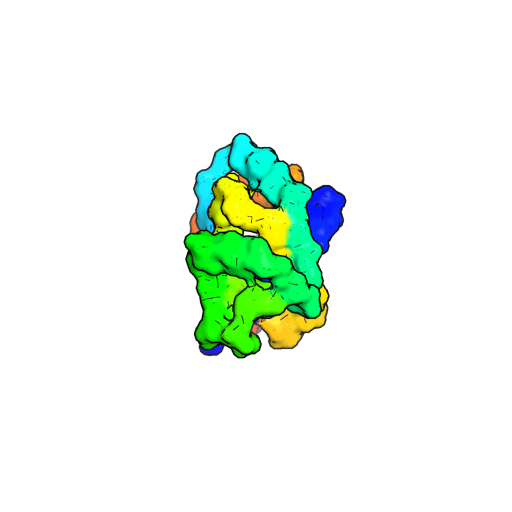1 79 ? 18.581 -1.369 -3.596 1.00 95.50 79 ASN A C 1
ATOM 622 O O . ASN A 1 79 ? 18.042 -2.423 -3.275 1.00 95.50 79 ASN A O 1
ATOM 626 N N . THR A 1 80 ? 19.841 -1.333 -4.028 1.00 94.44 80 THR A N 1
ATOM 627 C CA . THR A 1 80 ? 20.702 -2.527 -4.116 1.00 94.44 80 THR A CA 1
ATOM 628 C C . THR A 1 80 ? 21.470 -2.810 -2.821 1.00 94.44 80 THR A C 1
ATOM 630 O O . THR A 1 80 ? 22.242 -3.756 -2.767 1.00 94.44 80 THR A O 1
ATOM 633 N N . GLY A 1 81 ? 21.273 -2.022 -1.758 1.00 92.94 81 GLY A N 1
ATOM 634 C CA . GLY A 1 81 ? 21.844 -2.285 -0.430 1.00 92.94 81 GLY A CA 1
ATOM 635 C C . GLY A 1 81 ? 21.045 -3.289 0.411 1.00 92.94 81 GLY A C 1
ATOM 636 O O . GLY A 1 81 ? 21.373 -3.505 1.574 1.00 92.94 81 GLY A O 1
ATOM 637 N N . VAL A 1 82 ? 19.982 -3.868 -0.148 1.00 89.44 82 VAL A N 1
ATOM 638 C CA . VAL A 1 82 ? 19.059 -4.801 0.516 1.00 89.44 82 VAL A CA 1
ATOM 639 C C . VAL A 1 82 ? 18.846 -6.044 -0.347 1.00 89.44 82 VAL A C 1
ATOM 641 O O . VAL A 1 82 ? 19.218 -6.047 -1.520 1.00 89.44 82 VAL A O 1
ATOM 644 N N . GLY A 1 83 ? 18.220 -7.082 0.215 1.00 88.25 83 GLY A N 1
ATOM 645 C CA . GLY A 1 83 ? 17.819 -8.280 -0.532 1.00 88.25 83 GLY A CA 1
ATOM 646 C C . GLY A 1 83 ? 18.992 -8.952 -1.250 1.00 88.25 83 GLY A C 1
ATOM 647 O O . GLY A 1 83 ? 20.084 -9.067 -0.689 1.00 88.25 83 GLY A O 1
ATOM 648 N N . ASN A 1 84 ? 18.773 -9.351 -2.507 1.00 90.56 84 ASN A N 1
ATOM 649 C CA . ASN A 1 84 ? 19.797 -9.972 -3.355 1.00 90.56 84 ASN A CA 1
ATOM 650 C C . ASN A 1 84 ? 20.776 -8.970 -3.987 1.00 90.56 84 ASN A C 1
ATOM 652 O O . ASN A 1 84 ? 21.642 -9.366 -4.765 1.00 90.56 84 ASN A O 1
ATOM 656 N N . GLN A 1 85 ? 20.652 -7.679 -3.663 1.00 93.94 85 GLN A N 1
ATOM 657 C CA . GLN A 1 85 ? 21.549 -6.616 -4.124 1.00 93.94 85 GLN A CA 1
ATOM 658 C C . GLN A 1 85 ? 21.610 -6.471 -5.655 1.00 93.94 85 GLN A C 1
ATOM 660 O O . GLN A 1 85 ? 22.613 -6.020 -6.209 1.00 93.94 85 GLN A O 1
ATOM 665 N N . ALA A 1 86 ? 20.527 -6.830 -6.350 1.00 94.19 86 ALA A N 1
ATOM 666 C CA . ALA A 1 86 ? 20.459 -6.855 -7.807 1.00 94.19 86 ALA A CA 1
ATOM 667 C C . ALA A 1 86 ? 19.211 -6.130 -8.322 1.00 94.19 86 ALA A C 1
ATOM 669 O O . ALA A 1 86 ? 18.126 -6.295 -7.782 1.00 94.19 86 ALA A O 1
ATOM 670 N N . LEU A 1 87 ? 19.337 -5.360 -9.407 1.00 94.38 87 LEU A N 1
ATOM 671 C CA . LEU A 1 87 ? 18.185 -4.702 -10.047 1.00 94.38 87 LEU A CA 1
ATOM 672 C C . LEU A 1 87 ? 17.244 -5.696 -10.742 1.00 94.38 87 LEU A C 1
ATOM 674 O O . LEU A 1 87 ? 16.077 -5.392 -10.961 1.00 94.38 87 LEU A O 1
ATOM 678 N N . SER A 1 88 ? 17.733 -6.900 -11.036 1.00 94.38 88 SER A N 1
ATOM 679 C CA . SER A 1 88 ? 16.941 -8.025 -11.534 1.00 94.38 88 SER A CA 1
ATOM 680 C C . SER A 1 88 ? 16.050 -8.675 -10.466 1.00 94.38 88 SER A C 1
ATOM 682 O O . SER A 1 88 ? 15.409 -9.678 -10.756 1.00 94.38 88 SER A O 1
ATOM 684 N N . ASP A 1 89 ? 16.058 -8.162 -9.237 1.00 93.62 89 ASP A N 1
ATOM 685 C CA . ASP A 1 89 ? 15.190 -8.581 -8.140 1.00 93.62 89 ASP A CA 1
ATOM 686 C C . ASP A 1 89 ? 14.129 -7.496 -7.917 1.00 93.62 89 ASP A C 1
ATOM 688 O O . ASP A 1 89 ? 14.465 -6.344 -7.619 1.00 93.62 89 ASP A O 1
ATOM 692 N N . TRP A 1 90 ? 12.849 -7.850 -8.066 1.00 96.25 90 TRP A N 1
ATOM 693 C CA . TRP A 1 90 ? 11.732 -6.924 -7.866 1.00 96.25 90 TRP A CA 1
ATOM 694 C C . TRP A 1 90 ? 11.739 -6.289 -6.474 1.00 96.25 90 TRP A C 1
ATOM 696 O O . TRP A 1 90 ? 11.437 -5.097 -6.358 1.00 96.25 90 TRP A O 1
ATOM 706 N N . TYR A 1 91 ? 12.157 -7.036 -5.447 1.00 94.25 91 TYR A N 1
ATOM 707 C CA . TYR A 1 91 ? 12.280 -6.524 -4.086 1.00 94.25 91 TYR A CA 1
ATOM 708 C C . TYR A 1 91 ? 13.255 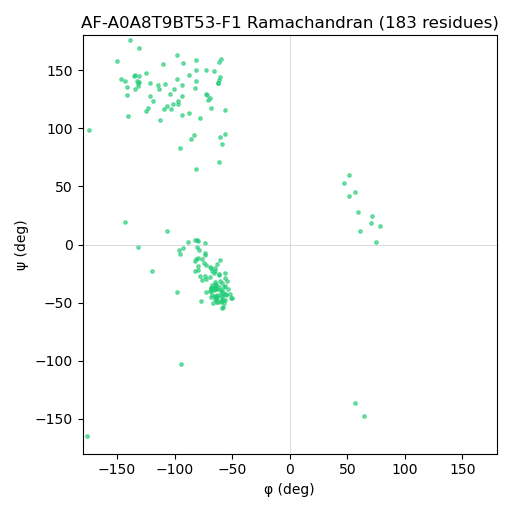-5.347 -4.021 1.00 94.25 91 TYR A C 1
ATOM 710 O O . TYR A 1 91 ? 12.937 -4.295 -3.467 1.00 94.25 91 TYR A O 1
ATOM 718 N N . CYS A 1 92 ? 14.442 -5.503 -4.613 1.00 95.94 92 CYS A N 1
ATOM 719 C CA . CYS A 1 92 ? 15.454 -4.453 -4.675 1.00 95.94 92 CYS A CA 1
ATOM 720 C C . CYS A 1 92 ? 15.018 -3.309 -5.595 1.00 95.94 92 CYS A C 1
ATOM 722 O O . CYS A 1 92 ? 15.245 -2.142 -5.273 1.00 95.94 92 CYS A O 1
ATOM 724 N N . LEU A 1 93 ? 14.396 -3.620 -6.735 1.00 96.94 93 LEU A N 1
ATOM 725 C CA . LEU A 1 93 ? 14.026 -2.642 -7.756 1.00 96.94 93 LEU A CA 1
ATOM 726 C C . LEU A 1 93 ? 12.913 -1.690 -7.297 1.00 96.94 93 LEU A C 1
ATOM 728 O O . LEU A 1 93 ? 12.961 -0.500 -7.606 1.00 96.94 93 LEU A O 1
ATOM 732 N N . LEU A 1 94 ? 11.939 -2.199 -6.540 1.00 96.62 94 LEU A N 1
ATOM 733 C CA . LEU A 1 94 ? 10.788 -1.439 -6.042 1.00 96.62 94 LEU A CA 1
ATOM 734 C C . LEU A 1 94 ? 10.881 -1.133 -4.540 1.00 96.62 94 LEU A C 1
ATOM 736 O O . LEU A 1 94 ? 9.906 -0.682 -3.946 1.00 96.62 94 LEU A O 1
ATOM 740 N N . HIS A 1 95 ? 12.040 -1.347 -3.912 1.00 96.31 95 HIS A N 1
ATOM 741 C CA . HIS A 1 95 ? 12.190 -1.308 -2.456 1.00 96.31 95 HIS A CA 1
ATOM 742 C C . HIS A 1 95 ? 11.643 -0.032 -1.800 1.00 96.31 95 HIS A C 1
ATOM 744 O O . HIS A 1 95 ? 10.976 -0.092 -0.773 1.00 96.31 95 HIS A O 1
ATOM 750 N N . LYS A 1 96 ? 11.892 1.141 -2.392 1.00 96.06 96 LYS A N 1
ATOM 751 C CA . LYS A 1 96 ? 11.447 2.425 -1.821 1.00 96.06 96 LYS A CA 1
ATOM 752 C C . LYS A 1 96 ? 9.977 2.752 -2.096 1.00 96.06 96 LYS A C 1
ATOM 754 O O . LYS A 1 96 ? 9.512 3.799 -1.661 1.00 96.06 96 LYS A O 1
ATOM 759 N N . LEU A 1 97 ? 9.267 1.897 -2.830 1.00 96.25 97 LEU A N 1
ATOM 760 C CA . LEU A 1 97 ? 7.819 1.982 -3.018 1.00 96.25 97 LEU A CA 1
ATOM 761 C C . LEU A 1 97 ? 7.051 1.139 -1.997 1.00 96.25 97 LEU A C 1
ATOM 763 O O . LEU A 1 97 ? 5.829 1.161 -2.013 1.00 96.25 97 LEU A O 1
ATOM 767 N N . GLN A 1 98 ? 7.730 0.395 -1.124 1.00 95.75 98 GLN A N 1
ATOM 768 C CA . GLN A 1 98 ? 7.056 -0.412 -0.111 1.00 95.75 98 GLN A CA 1
ATOM 769 C C . GLN A 1 98 ? 6.208 0.454 0.833 1.00 95.75 98 GLN A C 1
ATOM 771 O O . GLN A 1 98 ? 6.569 1.586 1.171 1.00 95.75 98 GLN A O 1
ATOM 776 N N . GLY A 1 99 ? 5.061 -0.091 1.244 1.00 96.38 99 GLY A N 1
ATOM 777 C CA . GLY A 1 99 ? 4.113 0.603 2.110 1.00 96.38 99 GLY A CA 1
ATOM 778 C C . GLY A 1 99 ? 3.500 1.848 1.459 1.00 96.38 99 GLY A C 1
ATOM 779 O O . GLY A 1 99 ? 3.292 1.909 0.247 1.00 96.38 99 GLY A O 1
ATOM 780 N N . ALA A 1 100 ? 3.199 2.865 2.269 1.00 96.88 100 ALA A N 1
ATOM 781 C CA . ALA A 1 100 ? 2.464 4.051 1.826 1.00 96.88 100 ALA A CA 1
ATOM 782 C C . ALA A 1 100 ? 3.190 4.882 0.750 1.00 96.88 100 ALA A C 1
ATOM 784 O O . ALA A 1 100 ? 2.546 5.668 0.057 1.00 96.88 100 ALA A O 1
ATOM 785 N N . ALA A 1 101 ? 4.499 4.689 0.548 1.00 96.88 101 ALA A N 1
ATOM 786 C CA . ALA A 1 101 ? 5.258 5.363 -0.506 1.00 96.88 101 ALA A CA 1
ATOM 787 C C . ALA A 1 101 ? 4.757 5.025 -1.926 1.00 96.88 101 ALA A C 1
ATOM 789 O O . ALA A 1 101 ? 4.892 5.852 -2.833 1.00 96.88 101 ALA A O 1
ATOM 790 N N . ALA A 1 102 ? 4.132 3.856 -2.127 1.00 97.75 102 ALA A N 1
ATOM 791 C CA . ALA A 1 102 ? 3.503 3.502 -3.400 1.00 97.75 102 ALA A CA 1
ATOM 792 C C . ALA A 1 102 ? 2.330 4.427 -3.756 1.00 97.75 102 ALA A C 1
ATOM 794 O O . ALA A 1 102 ? 2.137 4.741 -4.928 1.00 97.75 102 ALA A O 1
ATOM 795 N N . LEU A 1 103 ? 1.551 4.881 -2.772 1.00 98.38 103 LEU A N 1
ATOM 796 C CA . LEU A 1 103 ? 0.287 5.592 -2.988 1.00 98.38 103 LEU A CA 1
ATOM 797 C C . LEU A 1 103 ? 0.428 6.879 -3.826 1.00 98.38 103 LEU A C 1
ATOM 799 O O . LEU A 1 103 ? -0.236 6.981 -4.864 1.00 98.38 103 LEU A O 1
ATOM 803 N N . PRO A 1 104 ? 1.306 7.843 -3.477 1.00 98.00 104 PRO A N 1
ATOM 804 C CA . PRO A 1 104 ? 1.519 9.018 -4.320 1.00 98.00 104 PRO A CA 1
ATOM 805 C C . PRO A 1 104 ? 2.138 8.653 -5.675 1.00 98.00 104 PRO A C 1
ATOM 807 O O . PRO A 1 104 ? 1.778 9.243 -6.691 1.00 98.00 104 PRO A O 1
ATOM 810 N N . ALA A 1 105 ? 3.017 7.649 -5.726 1.00 97.75 105 ALA A N 1
ATOM 811 C CA . ALA A 1 105 ? 3.663 7.230 -6.967 1.00 97.75 105 ALA A CA 1
ATOM 812 C C . ALA A 1 105 ? 2.668 6.607 -7.971 1.00 97.75 105 ALA A C 1
ATOM 814 O O . ALA A 1 105 ? 2.784 6.834 -9.181 1.00 97.75 105 ALA A O 1
ATOM 815 N N . ILE A 1 106 ? 1.660 5.881 -7.471 1.00 98.12 106 ILE A N 1
ATOM 816 C CA . ILE A 1 106 ? 0.511 5.385 -8.243 1.00 98.12 106 ILE A CA 1
ATOM 817 C C . ILE A 1 106 ? -0.344 6.560 -8.721 1.00 98.12 106 ILE A C 1
ATOM 819 O O . ILE A 1 106 ? -0.628 6.661 -9.915 1.00 98.12 106 ILE A O 1
ATOM 823 N N . LYS A 1 107 ? -0.710 7.482 -7.819 1.00 97.88 107 LYS A N 1
ATOM 824 C CA . LYS A 1 107 ? -1.531 8.661 -8.149 1.00 97.88 107 LYS A CA 1
ATOM 825 C C . LYS A 1 107 ? -0.917 9.494 -9.277 1.00 97.88 107 LYS A C 1
ATOM 827 O O . LYS A 1 107 ? -1.615 9.920 -10.196 1.00 97.88 107 LYS A O 1
ATOM 832 N N . GLU A 1 108 ? 0.397 9.701 -9.220 1.00 97.12 108 GLU A N 1
ATOM 833 C CA . GLU A 1 108 ? 1.176 10.434 -10.224 1.00 97.12 108 GLU A CA 1
ATOM 834 C C . GLU A 1 108 ? 1.386 9.650 -11.533 1.00 97.12 108 GLU A C 1
ATOM 836 O O . GLU A 1 108 ? 1.877 10.214 -12.511 1.00 97.12 108 GLU A O 1
ATOM 841 N N . GLY A 1 109 ? 1.028 8.362 -11.578 1.00 96.19 109 GLY A N 1
ATOM 842 C CA . GLY A 1 109 ? 1.210 7.494 -12.745 1.00 96.19 109 GLY A CA 1
ATOM 843 C C . GLY A 1 109 ? 2.668 7.123 -13.031 1.00 96.19 109 GLY A C 1
ATOM 844 O O . GLY A 1 109 ? 2.992 6.713 -14.147 1.00 96.19 109 GLY A O 1
ATOM 845 N N . LYS A 1 110 ? 3.562 7.274 -12.045 1.00 96.44 110 LYS A N 1
ATOM 846 C CA . LYS A 1 110 ? 4.991 6.932 -12.165 1.00 96.44 110 LYS A CA 1
ATOM 847 C C . LYS A 1 110 ? 5.251 5.436 -11.999 1.00 96.44 110 LYS A C 1
ATOM 849 O O . LYS A 1 110 ? 6.271 4.929 -12.466 1.00 96.44 110 LYS A O 1
ATOM 854 N N . VAL A 1 111 ? 4.329 4.731 -11.349 1.00 95.69 111 VAL A N 1
ATOM 855 C CA . VAL A 1 111 ? 4.410 3.293 -11.085 1.00 95.69 111 VAL A CA 1
ATOM 856 C C . VAL A 1 111 ? 3.319 2.575 -11.863 1.00 95.69 111 VAL A C 1
ATOM 858 O O . VAL A 1 111 ? 2.171 3.005 -11.885 1.00 95.69 111 VAL A O 1
ATOM 861 N N . LYS A 1 112 ? 3.711 1.482 -12.518 1.00 96.25 112 LYS A N 1
ATOM 862 C CA . LYS A 1 112 ? 2.836 0.608 -13.315 1.00 96.25 112 LYS A CA 1
ATOM 863 C C . LYS A 1 112 ? 3.028 -0.870 -12.982 1.00 96.25 112 LYS A C 1
ATOM 865 O O . LYS A 1 112 ? 2.354 -1.709 -13.561 1.00 96.25 112 LYS A O 1
ATOM 870 N N . HIS A 1 113 ? 3.950 -1.183 -12.075 1.00 97.88 113 HIS A N 1
ATOM 871 C CA . HIS A 1 113 ? 4.244 -2.538 -11.636 1.00 97.88 113 HIS A CA 1
ATOM 872 C C . HIS A 1 113 ? 4.355 -2.541 -10.118 1.00 97.88 113 HIS A C 1
ATOM 874 O O . HIS A 1 113 ? 5.028 -1.678 -9.552 1.00 97.88 113 HIS A O 1
ATOM 880 N N . LEU A 1 114 ? 3.711 -3.512 -9.484 1.00 97.56 114 LEU A N 1
ATOM 881 C CA . LEU A 1 114 ? 3.892 -3.839 -8.075 1.00 97.56 114 LEU A CA 1
ATOM 882 C C . LEU A 1 114 ? 4.085 -5.346 -7.960 1.00 97.56 114 LEU A C 1
ATOM 884 O O . LEU A 1 114 ? 3.419 -6.107 -8.663 1.00 97.56 114 LEU A O 1
ATOM 888 N N . ALA A 1 115 ? 5.011 -5.758 -7.097 1.00 96.62 115 ALA A N 1
ATOM 889 C CA . ALA A 1 115 ? 5.210 -7.167 -6.798 1.00 96.62 115 ALA A CA 1
ATOM 890 C C . ALA A 1 115 ? 4.002 -7.688 -6.013 1.00 96.62 115 ALA A C 1
ATOM 892 O O . ALA A 1 115 ? 3.615 -7.098 -5.004 1.00 96.62 115 ALA A O 1
ATOM 893 N N . GLU A 1 116 ? 3.399 -8.761 -6.512 1.00 97.38 116 GLU A N 1
ATOM 894 C CA . GLU A 1 116 ? 2.301 -9.446 -5.847 1.00 97.38 116 GLU A CA 1
ATOM 895 C C . GLU A 1 116 ? 2.829 -10.226 -4.643 1.00 97.38 116 GLU A C 1
ATOM 897 O O . GLU A 1 116 ? 3.778 -11.001 -4.745 1.00 97.38 116 GLU A O 1
ATOM 902 N N . SER A 1 117 ? 2.192 -10.024 -3.497 1.00 96.19 117 SER A N 1
ATOM 903 C CA . SER A 1 117 ? 2.567 -10.629 -2.221 1.00 96.19 117 SER A CA 1
ATOM 904 C C . SER A 1 117 ? 1.343 -10.998 -1.382 1.00 96.19 117 SER A C 1
ATOM 906 O O . SER A 1 117 ? 1.471 -11.191 -0.177 1.00 96.19 117 SER A O 1
ATOM 908 N N . ILE A 1 118 ? 0.153 -11.115 -1.986 1.00 95.62 118 ILE A N 1
ATOM 909 C CA . ILE A 1 118 ? -1.082 -11.475 -1.269 1.00 95.62 118 ILE A CA 1
ATOM 910 C C . ILE A 1 118 ? -0.975 -12.783 -0.474 1.00 95.62 118 ILE A C 1
ATOM 912 O O . ILE A 1 118 ? -1.568 -12.883 0.595 1.00 95.62 118 ILE A O 1
ATOM 916 N N . GLU A 1 119 ? -0.182 -13.755 -0.936 1.00 94.12 119 GLU A N 1
ATOM 917 C CA . GLU A 1 119 ? 0.052 -15.023 -0.224 1.00 94.12 119 GLU A CA 1
ATOM 918 C C . GLU A 1 119 ? 0.699 -14.811 1.157 1.00 94.12 119 GLU A C 1
ATOM 920 O O . GLU A 1 119 ? 0.485 -15.610 2.064 1.00 94.12 119 GLU A O 1
ATOM 925 N N . PHE A 1 120 ? 1.429 -13.705 1.362 1.00 93.38 120 PHE A N 1
ATOM 926 C CA . PHE A 1 120 ? 2.018 -13.367 2.662 1.00 93.38 120 PHE A CA 1
ATOM 927 C C . PHE A 1 120 ? 0.957 -13.080 3.732 1.00 93.38 120 PHE A C 1
ATOM 929 O O . PHE A 1 120 ? 1.245 -13.223 4.914 1.00 93.38 120 PHE A O 1
ATOM 936 N N . LEU A 1 121 ? -0.281 -12.750 3.342 1.00 92.25 121 LEU A N 1
ATOM 937 C CA . LEU A 1 121 ? -1.390 -12.585 4.285 1.00 92.25 121 LEU A CA 1
ATOM 938 C C . LEU A 1 121 ? -1.643 -13.865 5.091 1.00 92.25 121 LEU A C 1
ATOM 940 O O . LEU A 1 121 ? -2.032 -13.780 6.251 1.00 92.25 121 LEU A O 1
ATOM 944 N N . GLU A 1 122 ? -1.428 -15.039 4.490 1.00 88.88 122 GLU A N 1
ATOM 945 C CA . GLU A 1 122 ? -1.629 -16.337 5.147 1.00 88.88 122 GLU A CA 1
ATOM 946 C C . GLU A 1 122 ? -0.515 -16.665 6.153 1.00 88.88 122 GLU A C 1
ATOM 948 O O . GLU A 1 122 ? -0.692 -17.516 7.028 1.00 88.88 122 GLU A O 1
ATOM 953 N N . ASP A 1 123 ? 0.617 -15.961 6.081 1.00 84.25 123 ASP A N 1
ATOM 954 C CA . ASP A 1 123 ? 1.719 -16.071 7.030 1.00 84.25 123 ASP A CA 1
ATOM 955 C C . ASP A 1 123 ? 1.424 -15.238 8.284 1.00 84.25 123 ASP A C 1
ATOM 957 O O . ASP A 1 123 ? 2.096 -14.255 8.585 1.00 84.25 123 ASP A O 1
ATOM 961 N N . GLY A 1 124 ? 0.386 -15.619 9.033 1.00 68.88 124 GLY A N 1
ATOM 962 C CA . GLY A 1 124 ? -0.060 -14.887 10.226 1.00 68.88 124 GLY A CA 1
ATOM 963 C C . GLY A 1 124 ? 0.990 -14.779 11.342 1.00 68.88 124 GLY A C 1
ATOM 964 O O . GLY A 1 124 ? 0.822 -13.973 12.248 1.00 68.88 124 GLY A O 1
ATOM 965 N N . LEU A 1 125 ? 2.083 -15.551 11.277 1.00 75.69 125 LEU A N 1
ATOM 966 C CA . LEU A 1 125 ? 3.209 -15.437 12.210 1.00 75.69 125 LEU A CA 1
ATOM 9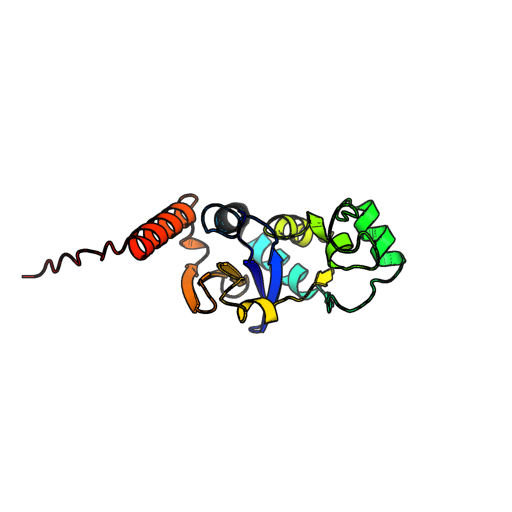67 C C . LEU A 1 125 ? 4.092 -14.218 11.908 1.00 75.69 125 LEU A C 1
ATOM 969 O O . LEU A 1 125 ? 4.726 -13.673 12.810 1.00 75.69 125 LEU A O 1
ATOM 973 N N . PHE A 1 126 ? 4.186 -13.821 10.638 1.00 81.50 126 PHE A N 1
ATOM 974 C CA . PHE A 1 126 ? 5.094 -12.767 10.189 1.00 81.50 126 PHE A CA 1
ATOM 975 C C . PHE A 1 126 ? 4.388 -11.574 9.540 1.00 81.50 126 PHE A C 1
ATOM 977 O O . PHE A 1 126 ? 4.959 -10.481 9.520 1.00 81.50 126 PHE A O 1
ATOM 984 N N . CYS A 1 127 ? 3.179 -11.772 9.024 1.00 86.94 127 CYS A N 1
ATOM 985 C CA . CYS A 1 127 ? 2.284 -10.749 8.515 1.00 86.94 127 CYS A CA 1
ATOM 986 C C . CYS A 1 127 ? 1.300 -10.347 9.615 1.00 86.94 127 CYS A C 1
ATOM 988 O O . CYS A 1 127 ? 0.165 -10.822 9.685 1.00 86.94 127 CYS A O 1
ATOM 990 N N . GLU A 1 128 ? 1.757 -9.454 10.487 1.00 88.94 128 GLU A N 1
ATOM 991 C CA . GLU A 1 128 ? 0.959 -9.004 11.627 1.00 88.94 128 GLU A CA 1
ATOM 992 C C . GLU A 1 128 ? -0.182 -8.091 11.182 1.00 88.94 128 GLU A C 1
ATOM 994 O O . GLU A 1 128 ? -1.297 -8.242 11.669 1.00 88.94 128 GLU A O 1
ATOM 999 N N . TRP A 1 129 ? 0.074 -7.189 10.227 1.00 95.81 129 TRP A N 1
ATOM 1000 C CA . TRP A 1 129 ? -0.878 -6.159 9.809 1.00 95.81 129 TRP A CA 1
ATOM 1001 C C . TRP A 1 129 ? -1.007 -6.058 8.294 1.00 95.81 129 TRP A C 1
ATOM 1003 O O . TRP A 1 129 ? -0.030 -6.139 7.547 1.00 95.81 129 TRP A O 1
ATOM 1013 N N . THR A 1 130 ? -2.231 -5.859 7.818 1.00 97.50 130 THR A N 1
ATOM 1014 C CA . THR A 1 130 ? -2.532 -5.656 6.398 1.00 97.50 130 THR A CA 1
ATOM 1015 C C . THR A 1 130 ? -3.653 -4.643 6.232 1.00 97.50 130 THR A C 1
ATOM 1017 O O . THR A 1 130 ? -4.631 -4.665 6.977 1.00 97.50 130 THR A O 1
ATOM 1020 N N . TYR A 1 131 ? -3.531 -3.783 5.225 1.00 98.50 131 TYR A N 1
ATOM 1021 C CA . TYR A 1 131 ? -4.521 -2.753 4.922 1.00 98.50 131 TYR A CA 1
ATOM 1022 C C . TYR A 1 131 ? -5.016 -2.912 3.493 1.00 98.50 131 TYR A C 1
ATOM 1024 O O . TYR A 1 131 ? -4.222 -2.760 2.572 1.00 98.50 131 TYR A O 1
ATOM 1032 N N . PHE A 1 132 ? -6.304 -3.186 3.290 1.00 98.75 132 PHE A N 1
ATOM 1033 C CA . PHE A 1 132 ? -6.901 -3.199 1.953 1.00 98.75 132 PHE A CA 1
ATOM 1034 C C . PHE A 1 132 ? -7.670 -1.910 1.699 1.00 98.75 132 PHE A C 1
ATOM 1036 O O . PHE A 1 132 ? -8.626 -1.600 2.406 1.00 98.75 132 PHE A O 1
ATOM 1043 N N . ILE A 1 133 ? -7.263 -1.182 0.663 1.00 98.75 133 ILE A N 1
ATOM 1044 C CA . ILE A 1 133 ? -7.943 0.024 0.198 1.00 98.75 133 ILE A CA 1
ATOM 1045 C C . ILE A 1 133 ? -8.858 -0.352 -0.967 1.00 98.75 133 ILE A C 1
ATOM 1047 O O . ILE A 1 133 ? -8.398 -0.871 -1.986 1.00 98.75 133 ILE A O 1
ATOM 1051 N N . ASP A 1 134 ? -10.143 -0.051 -0.836 1.00 98.56 134 ASP A N 1
ATOM 1052 C CA . ASP A 1 134 ? -11.126 -0.181 -1.906 1.00 98.56 134 ASP A CA 1
ATOM 1053 C C . ASP A 1 134 ? -11.613 1.215 -2.306 1.00 98.56 134 ASP A C 1
ATOM 1055 O O . ASP A 1 134 ? -12.342 1.866 -1.560 1.00 98.56 134 ASP A O 1
ATOM 1059 N N . PHE A 1 135 ? -11.192 1.698 -3.477 1.00 98.06 135 PHE A N 1
ATOM 1060 C CA . PHE A 1 135 ? -11.638 2.995 -3.998 1.00 98.06 135 PHE A CA 1
ATOM 1061 C C . PHE A 1 135 ? -13.033 2.938 -4.640 1.00 98.06 135 PHE A C 1
ATOM 1063 O O . PHE A 1 135 ? -13.661 3.987 -4.787 1.00 98.06 135 PHE A O 1
ATOM 1070 N N . GLU A 1 136 ? -13.527 1.751 -5.011 1.00 96.75 136 GLU A N 1
ATOM 1071 C CA . GLU A 1 136 ? -14.878 1.563 -5.552 1.00 96.75 136 GLU A CA 1
ATOM 1072 C C . GLU A 1 136 ? -15.911 1.614 -4.421 1.00 96.75 136 GLU A C 1
ATOM 1074 O O . GLU A 1 136 ? -16.890 2.355 -4.509 1.00 96.75 136 GLU A O 1
ATOM 1079 N N . ALA A 1 137 ? -15.663 0.872 -3.339 1.00 97.56 137 ALA A N 1
ATOM 1080 C CA . ALA A 1 137 ? -16.491 0.871 -2.134 1.00 97.56 137 ALA A CA 1
ATOM 1081 C C . ALA A 1 137 ? -16.179 2.036 -1.179 1.00 97.56 137 ALA A C 1
ATOM 1083 O O . ALA A 1 137 ? -16.972 2.314 -0.282 1.00 97.56 137 ALA A O 1
ATOM 1084 N N . GLN A 1 138 ? -15.051 2.725 -1.382 1.00 97.81 138 GLN A N 1
ATOM 1085 C CA . GLN A 1 138 ? -14.532 3.788 -0.512 1.00 97.81 138 GLN A CA 1
ATOM 1086 C C . GLN A 1 138 ? -14.327 3.313 0.927 1.00 97.81 138 GLN A C 1
ATOM 1088 O O . GLN A 1 138 ? -14.710 3.989 1.880 1.00 97.81 138 GLN A O 1
ATOM 1093 N N . THR A 1 139 ? -13.727 2.134 1.082 1.00 98.50 139 THR A N 1
ATOM 1094 C CA . THR A 1 139 ? -13.486 1.514 2.386 1.00 98.50 139 THR A CA 1
ATOM 1095 C C . THR A 1 139 ? -12.021 1.180 2.602 1.00 98.50 139 THR A C 1
ATOM 1097 O O . THR A 1 139 ? -11.306 0.800 1.674 1.00 98.50 139 THR A O 1
ATOM 1100 N N . LEU A 1 140 ? -11.596 1.269 3.856 1.00 98.69 140 LEU A N 1
ATOM 1101 C CA . LEU A 1 140 ? -10.329 0.755 4.349 1.00 98.69 140 LEU A CA 1
ATOM 1102 C C . LEU A 1 140 ? -10.613 -0.454 5.246 1.00 98.69 140 LEU A C 1
ATOM 1104 O O . LEU A 1 140 ? -11.257 -0.314 6.286 1.00 98.69 140 LEU A O 1
ATOM 1108 N N . GLU A 1 141 ? -10.138 -1.634 4.848 1.00 98.50 141 GLU A N 1
ATOM 1109 C CA . GLU A 1 141 ? -10.126 -2.814 5.713 1.00 98.50 141 GLU A CA 1
ATOM 1110 C C . GLU A 1 141 ? -8.777 -2.917 6.427 1.00 98.50 141 GLU A C 1
ATOM 1112 O O . GLU A 1 141 ? -7.731 -2.951 5.777 1.00 98.50 141 GLU A O 1
ATOM 1117 N N . THR A 1 142 ? -8.806 -3.048 7.749 1.00 98.12 142 THR A N 1
ATOM 1118 C CA . THR A 1 142 ? -7.632 -3.352 8.570 1.00 98.12 142 THR A CA 1
ATOM 1119 C C . THR A 1 142 ? -7.690 -4.815 8.984 1.00 98.12 142 THR A C 1
ATOM 1121 O O . THR A 1 142 ? -8.703 -5.290 9.499 1.00 98.12 142 THR A O 1
ATOM 1124 N N . TRP A 1 143 ? -6.600 -5.539 8.769 1.00 96.81 143 TRP A N 1
ATOM 1125 C CA . TRP A 1 143 ? -6.460 -6.953 9.093 1.00 96.81 143 TRP A CA 1
ATOM 1126 C C . TRP A 1 143 ? -5.295 -7.155 10.061 1.00 96.81 143 TRP A C 1
ATOM 1128 O O . TRP A 1 143 ? -4.239 -6.547 9.881 1.00 96.81 143 TRP A O 1
ATOM 1138 N N . LYS A 1 144 ? -5.501 -8.033 11.048 1.00 92.81 144 LYS A N 1
ATOM 1139 C CA . LYS A 1 144 ? -4.503 -8.504 12.014 1.00 92.81 144 LYS A CA 1
ATOM 1140 C C . LYS A 1 144 ? -4.393 -10.024 11.898 1.00 92.81 144 LYS A C 1
ATOM 1142 O O . LYS A 1 144 ? -5.422 -10.694 11.950 1.00 92.81 144 LYS A O 1
ATOM 1147 N N . GLU A 1 145 ? -3.188 -10.569 11.732 1.00 90.62 145 GLU A N 1
ATOM 1148 C CA . GLU A 1 145 ? -2.932 -12.028 11.710 1.00 90.62 145 GLU A CA 1
ATOM 1149 C C . GLU A 1 145 ? -3.908 -12.811 10.802 1.00 90.62 145 GLU A C 1
ATOM 1151 O O . GLU A 1 145 ? -4.592 -13.746 11.227 1.00 90.62 1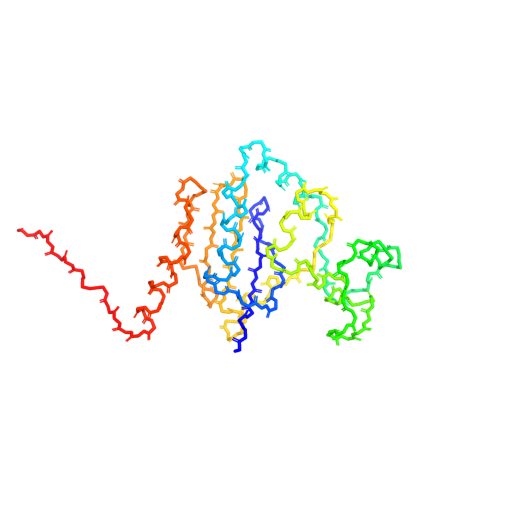45 GLU A O 1
ATOM 1156 N N . ALA A 1 146 ? -4.034 -12.385 9.541 1.00 89.69 146 ALA A N 1
ATOM 1157 C CA . ALA A 1 146 ? -4.957 -12.962 8.553 1.00 89.69 146 ALA A CA 1
ATOM 1158 C C . ALA A 1 146 ? -6.461 -12.887 8.908 1.00 89.69 146 ALA A C 1
ATOM 1160 O O . ALA A 1 146 ? -7.290 -13.495 8.227 1.00 89.69 146 ALA A O 1
ATOM 1161 N N . LYS A 1 147 ? -6.852 -12.122 9.934 1.00 92.81 147 LYS A N 1
ATOM 1162 C CA . LYS A 1 147 ? -8.250 -11.881 10.313 1.00 92.81 147 LYS A CA 1
ATOM 1163 C C . LYS A 1 147 ? -8.611 -10.418 10.122 1.00 92.81 147 LYS A C 1
ATOM 1165 O O . LYS A 1 147 ? -7.854 -9.518 10.476 1.00 92.81 147 LYS A O 1
ATOM 1170 N N . ARG A 1 148 ? -9.801 -10.170 9.579 1.00 95.44 148 ARG A N 1
ATOM 1171 C CA . ARG A 1 148 ? -10.321 -8.810 9.441 1.00 95.44 148 ARG A CA 1
ATOM 1172 C C . ARG A 1 148 ? -10.623 -8.249 10.826 1.00 95.44 148 ARG A C 1
ATOM 1174 O O . ARG A 1 148 ? -11.463 -8.800 11.531 1.00 95.44 148 ARG A O 1
ATOM 1181 N N . TYR A 1 149 ? -9.926 -7.179 11.179 1.00 95.88 149 TYR A N 1
ATOM 1182 C CA . TYR A 1 149 ? -9.975 -6.544 12.491 1.00 95.88 149 TYR A CA 1
ATOM 1183 C C . TYR A 1 149 ? -10.918 -5.339 12.497 1.00 95.88 149 TYR A C 1
ATOM 1185 O O . TYR A 1 149 ? -11.698 -5.167 13.426 1.00 95.88 149 TYR A O 1
ATOM 1193 N N . ASP A 1 150 ? -10.899 -4.532 11.432 1.00 97.56 150 ASP A N 1
ATOM 1194 C CA . ASP A 1 150 ? -11.805 -3.392 11.292 1.00 97.56 150 ASP A CA 1
ATOM 1195 C C . ASP A 1 150 ? -12.118 -3.089 9.821 1.00 97.56 150 ASP A C 1
ATOM 1197 O O . ASP A 1 150 ? -11.360 -3.457 8.920 1.00 97.56 150 ASP A O 1
ATOM 1201 N N . VAL A 1 151 ? -13.237 -2.407 9.577 1.00 97.88 151 VAL A N 1
ATOM 1202 C CA . VAL A 1 151 ? -13.605 -1.855 8.265 1.00 97.88 151 VAL A CA 1
ATOM 1203 C C . VAL A 1 151 ? -14.260 -0.498 8.470 1.00 97.88 151 VAL A C 1
ATOM 1205 O O . VAL A 1 151 ? -15.216 -0.384 9.238 1.00 97.88 151 VAL A O 1
ATOM 1208 N N . ARG A 1 152 ? -13.780 0.521 7.757 1.00 97.88 152 ARG A N 1
ATOM 1209 C CA . ARG A 1 152 ? -14.363 1.868 7.791 1.00 97.88 152 ARG A CA 1
ATOM 1210 C C . ARG A 1 152 ? -14.497 2.469 6.406 1.00 97.88 152 ARG A C 1
ATOM 1212 O O . ARG A 1 152 ? -13.643 2.251 5.547 1.00 97.88 152 ARG A O 1
ATOM 1219 N N . SER A 1 153 ? -15.558 3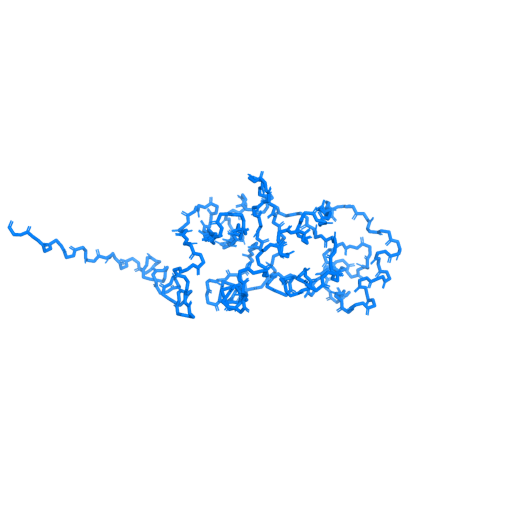.243 6.209 1.00 97.94 153 SER A N 1
ATOM 1220 C CA . SER A 1 153 ? -15.699 4.140 5.065 1.00 97.94 153 SER A CA 1
ATOM 1221 C C . SER A 1 153 ? -14.656 5.252 5.145 1.00 97.94 153 SER A C 1
ATOM 1223 O O . SER A 1 153 ? -14.316 5.718 6.231 1.00 97.94 153 SER A O 1
ATOM 1225 N N . PHE A 1 154 ? -14.201 5.758 4.000 1.00 97.31 154 PHE A N 1
ATOM 1226 C CA . PHE A 1 154 ? -13.308 6.917 3.938 1.00 97.31 154 PHE A CA 1
ATOM 1227 C C . PHE A 1 154 ? -13.889 8.151 4.636 1.00 97.31 154 PHE A C 1
ATOM 1229 O O . PHE A 1 154 ? -13.135 8.959 5.166 1.00 97.31 154 PHE A O 1
ATOM 1236 N N . THR A 1 155 ? -15.217 8.287 4.682 1.00 96.31 155 THR A N 1
ATOM 1237 C CA . THR A 1 155 ? -15.898 9.393 5.376 1.00 96.31 155 THR A CA 1
ATOM 1238 C C . THR A 1 155 ? -15.860 9.283 6.898 1.00 96.31 155 THR A C 1
ATOM 1240 O O . THR A 1 155 ? -16.158 10.258 7.578 1.00 96.31 155 THR A O 1
ATOM 1243 N N . GLU A 1 156 ? -15.562 8.097 7.425 1.00 96.62 156 GLU A N 1
ATOM 1244 C CA . GLU A 1 156 ? -15.455 7.820 8.862 1.00 96.62 156 GLU A CA 1
ATOM 1245 C C . GLU A 1 156 ? -14.003 7.901 9.350 1.00 96.62 156 GLU A C 1
ATOM 1247 O O . GLU A 1 156 ? -13.747 7.751 10.541 1.00 96.62 156 GLU A O 1
ATOM 1252 N N . LEU A 1 157 ? -13.048 8.107 8.438 1.00 96.94 157 LEU A N 1
ATOM 1253 C CA . LEU A 1 157 ? -11.644 8.263 8.785 1.00 96.94 157 LEU A CA 1
ATOM 1254 C C . LEU A 1 157 ? -11.369 9.696 9.245 1.00 96.94 157 LEU A C 1
ATOM 1256 O O . LEU A 1 157 ? -11.822 10.669 8.641 1.00 96.94 157 LEU A O 1
ATOM 1260 N N . ASP A 1 158 ? -10.531 9.814 10.265 1.00 97.00 158 ASP A N 1
ATOM 1261 C CA . ASP A 1 158 ? -9.904 11.059 10.688 1.00 97.00 158 ASP A CA 1
ATOM 1262 C C . ASP A 1 158 ? -8.434 10.807 11.059 1.00 97.00 158 ASP A C 1
ATOM 1264 O O . ASP A 1 158 ? -7.943 9.676 11.007 1.00 97.00 158 ASP A O 1
ATOM 1268 N N . SER A 1 159 ? -7.698 11.867 11.398 1.00 93.69 159 SER A N 1
ATOM 1269 C CA . SER A 1 159 ? -6.267 11.764 11.702 1.00 93.69 159 SER A CA 1
ATOM 1270 C C . SER A 1 159 ? -5.947 10.940 12.955 1.00 93.69 159 SER A C 1
ATOM 1272 O O . SER A 1 159 ? -4.820 10.475 13.071 1.00 93.69 159 SER A O 1
ATOM 1274 N N . GLY A 1 160 ? -6.893 10.785 13.885 1.00 94.88 160 GLY A N 1
ATOM 1275 C CA . GLY A 1 160 ? -6.736 10.016 15.122 1.00 94.88 160 GLY A CA 1
ATOM 1276 C C . GLY A 1 160 ? -7.245 8.576 15.025 1.00 94.88 160 GLY A C 1
ATOM 1277 O O . GLY A 1 160 ? -6.990 7.782 15.928 1.00 94.88 160 GLY A O 1
ATOM 1278 N N . TYR A 1 161 ? -7.921 8.204 13.933 1.00 96.81 161 TYR A N 1
ATOM 1279 C CA . TYR A 1 161 ? -8.495 6.868 13.752 1.00 96.81 161 TYR A CA 1
ATOM 1280 C C . TYR A 1 161 ? -7.486 5.735 14.006 1.00 96.81 161 TYR A C 1
ATOM 1282 O O . TYR A 1 161 ? -7.785 4.775 14.718 1.00 96.81 161 TYR A O 1
ATOM 1290 N N . MET A 1 162 ? -6.276 5.847 13.450 1.00 97.12 162 MET A N 1
ATOM 1291 C CA . MET A 1 162 ? -5.251 4.807 13.590 1.00 97.12 162 MET A CA 1
ATOM 1292 C C . MET A 1 162 ? -4.628 4.753 14.985 1.00 97.12 162 MET A C 1
ATOM 1294 O O . MET A 1 162 ? -4.262 3.665 15.429 1.00 97.12 162 MET A O 1
ATOM 1298 N N . ASP A 1 163 ? -4.567 5.882 15.692 1.00 95.69 163 ASP A N 1
ATOM 1299 C CA . ASP A 1 163 ? -4.118 5.921 17.085 1.00 95.69 163 ASP A CA 1
ATOM 1300 C C . ASP A 1 163 ? -5.138 5.212 17.984 1.00 95.69 163 ASP A C 1
ATOM 1302 O O . ASP A 1 163 ? -4.773 4.328 18.755 1.00 95.69 163 ASP A O 1
ATOM 1306 N N . GLY A 1 164 ? -6.435 5.485 17.802 1.00 95.44 164 GLY A N 1
ATOM 1307 C CA . GLY A 1 164 ? -7.494 4.774 18.527 1.00 95.44 164 GLY A CA 1
ATOM 1308 C C . GLY A 1 164 ? -7.515 3.269 18.229 1.00 95.44 164 GLY A C 1
ATOM 1309 O O . GLY A 1 164 ? -7.745 2.448 19.118 1.00 95.44 164 GLY A O 1
ATOM 1310 N N . LEU A 1 165 ? -7.224 2.876 16.984 1.00 95.00 165 LEU A N 1
ATOM 1311 C CA . LEU A 1 165 ? -7.109 1.467 16.603 1.00 95.00 165 LEU A CA 1
ATOM 1312 C C . LEU A 1 165 ? -5.877 0.794 17.240 1.00 95.00 165 LEU A C 1
ATOM 1314 O O . LEU A 1 165 ? -5.974 -0.354 17.677 1.00 95.00 165 LEU A O 1
ATOM 1318 N N . GLN A 1 166 ? -4.754 1.512 17.344 1.00 94.56 166 GLN A N 1
ATOM 1319 C CA . GLN A 1 166 ? -3.542 1.070 18.042 1.00 94.56 166 GLN A CA 1
ATOM 1320 C C . GLN A 1 166 ? -3.775 0.892 19.548 1.00 94.56 166 GLN A C 1
ATOM 1322 O O . GLN A 1 166 ? -3.335 -0.110 20.111 1.00 94.56 166 GLN A O 1
ATOM 1327 N N . GLU A 1 167 ? -4.444 1.846 20.197 1.00 94.56 167 GLU A N 1
ATOM 1328 C CA . GLU A 1 167 ? -4.753 1.795 21.630 1.00 94.56 167 GLU A CA 1
ATOM 1329 C C . GLU A 1 167 ? -5.667 0.616 21.960 1.00 94.56 167 GLU A C 1
ATOM 1331 O O . GLU A 1 167 ? -5.371 -0.148 22.876 1.00 94.56 167 GLU A O 1
ATOM 1336 N N . ARG A 1 168 ? -6.733 0.419 21.173 1.00 94.00 168 ARG A N 1
ATOM 1337 C CA . ARG A 1 168 ? -7.634 -0.735 21.304 1.00 94.00 168 ARG A CA 1
ATOM 1338 C C . ARG A 1 168 ? -6.865 -2.053 21.208 1.00 94.00 168 ARG A C 1
ATOM 1340 O O . ARG A 1 168 ? -6.977 -2.887 22.097 1.00 94.00 168 ARG A O 1
ATOM 1347 N N . TYR A 1 169 ? -5.999 -2.183 20.203 1.00 90.88 169 TYR A N 1
ATOM 1348 C CA . TYR A 1 169 ? -5.129 -3.353 20.066 1.00 90.88 169 TYR A CA 1
ATOM 1349 C C . TYR A 1 169 ? -4.227 -3.568 21.296 1.00 90.88 169 TYR A C 1
ATOM 1351 O O . TYR A 1 169 ? -4.071 -4.694 21.758 1.00 90.88 169 TYR A O 1
ATOM 1359 N N . GLN A 1 170 ? -3.633 -2.506 21.847 1.00 91.25 170 GLN A N 1
ATOM 1360 C CA . GLN A 1 170 ? -2.772 -2.618 23.029 1.00 91.25 170 GLN A CA 1
ATOM 1361 C C . GLN A 1 170 ? -3.543 -3.041 24.284 1.00 91.25 170 GLN A C 1
ATOM 1363 O O . GLN A 1 170 ? -3.008 -3.814 25.076 1.00 91.25 170 GLN A O 1
ATOM 1368 N N . ARG A 1 171 ? -4.781 -2.567 24.465 1.00 90.81 171 ARG A N 1
ATOM 1369 C CA . ARG A 1 171 ? -5.653 -2.999 25.571 1.00 90.81 171 ARG A CA 1
ATOM 1370 C C . ARG A 1 171 ? -5.998 -4.480 25.463 1.00 90.81 171 ARG A C 1
ATOM 1372 O O . ARG A 1 171 ? -5.807 -5.217 26.428 1.00 90.81 171 ARG A O 1
ATOM 1379 N N . GLU A 1 172 ? -6.393 -4.924 24.270 1.00 89.31 172 GLU A N 1
ATOM 1380 C CA . GLU A 1 172 ? -6.688 -6.333 23.988 1.00 89.31 172 GLU A CA 1
ATOM 1381 C C . GLU A 1 172 ? -5.477 -7.242 24.264 1.00 89.31 172 GLU A C 1
ATOM 1383 O O . GLU A 1 172 ? -5.616 -8.275 24.917 1.00 89.31 172 GLU A O 1
ATOM 1388 N N . GLU A 1 173 ? -4.271 -6.850 23.833 1.00 85.62 173 GLU A N 1
ATOM 1389 C CA . GLU A 1 173 ? -3.029 -7.595 24.114 1.00 85.62 173 GLU A CA 1
ATOM 1390 C C . GLU A 1 173 ? -2.684 -7.641 25.611 1.00 85.62 173 GLU A C 1
ATOM 1392 O O . GLU A 1 173 ? -2.145 -8.636 26.098 1.00 85.62 173 GLU A O 1
ATOM 1397 N N . ASN A 1 174 ? -3.007 -6.580 26.355 1.00 87.69 174 ASN A N 1
ATOM 1398 C CA . ASN A 1 174 ? -2.788 -6.516 27.800 1.00 87.69 174 ASN A CA 1
ATOM 1399 C C . ASN A 1 174 ? -3.861 -7.270 28.608 1.00 87.69 174 ASN A C 1
ATOM 1401 O O . ASN A 1 174 ? -3.723 -7.383 29.828 1.00 87.69 174 ASN A O 1
ATOM 1405 N N . GLY A 1 175 ? -4.899 -7.806 27.954 1.00 80.81 175 GLY A N 1
ATOM 1406 C CA . GLY A 1 175 ? -6.014 -8.486 28.615 1.00 80.81 175 GLY A CA 1
ATOM 1407 C C . GLY A 1 175 ? -6.948 -7.536 29.368 1.00 80.81 175 GLY A C 1
ATOM 1408 O O . GLY A 1 175 ? -7.601 -7.953 30.323 1.00 80.81 175 GLY A O 1
ATOM 1409 N N . GLU A 1 176 ? -6.984 -6.263 28.974 1.00 70.75 176 GLU A N 1
ATOM 1410 C CA . GLU A 1 176 ? -7.955 -5.288 29.464 1.00 70.75 176 GLU A CA 1
ATOM 1411 C C . GLU A 1 176 ? -9.243 -5.473 28.643 1.00 70.75 176 GLU A C 1
ATOM 1413 O O . GLU A 1 176 ? -9.350 -4.968 27.526 1.00 70.75 176 GLU A O 1
ATOM 1418 N N . GLU A 1 177 ? -10.185 -6.276 29.153 1.00 60.34 177 GLU A N 1
ATOM 1419 C CA . GLU A 1 177 ? -11.530 -6.395 28.570 1.00 60.34 177 GLU A CA 1
ATOM 1420 C C . GLU A 1 177 ? -12.236 -5.030 28.654 1.00 60.34 177 GLU A C 1
ATOM 1422 O O . GLU A 1 177 ? -12.103 -4.326 29.659 1.00 60.34 177 GLU A O 1
ATOM 1427 N N . GLU A 1 178 ? -12.964 -4.636 27.599 1.00 54.12 178 GLU A N 1
ATOM 1428 C CA . GLU A 1 178 ? -13.920 -3.533 27.712 1.00 54.12 178 GLU A CA 1
ATOM 1429 C C . GLU A 1 178 ? -14.890 -3.912 28.840 1.00 54.12 178 GLU A C 1
ATOM 1431 O O . GLU A 1 178 ? -15.581 -4.928 28.755 1.00 54.12 178 GLU A O 1
ATOM 1436 N N . GLU A 1 179 ? -14.898 -3.141 29.935 1.00 49.34 179 GLU A N 1
ATOM 1437 C CA . GLU A 1 179 ? -16.057 -3.109 30.820 1.00 49.34 179 GLU A CA 1
ATOM 1438 C C . GLU A 1 179 ? -17.201 -2.607 29.937 1.00 49.34 179 GLU A C 1
ATOM 1440 O O . GLU A 1 179 ? -17.354 -1.405 29.722 1.00 49.34 179 GLU A O 1
ATOM 1445 N N . ASP A 1 180 ? -17.938 -3.545 29.337 1.00 45.31 180 ASP A N 1
ATOM 1446 C CA . ASP A 1 180 ? -19.266 -3.291 28.810 1.00 45.31 180 ASP A CA 1
ATOM 1447 C C . ASP A 1 180 ? -20.061 -2.751 30.001 1.00 45.31 180 ASP A C 1
ATOM 1449 O O . ASP A 1 180 ? -20.554 -3.505 30.847 1.00 45.31 180 ASP A O 1
ATOM 1453 N N . ASP A 1 181 ? -20.127 -1.424 30.108 1.00 45.81 181 ASP A N 1
ATOM 1454 C CA . ASP A 1 181 ? -21.151 -0.736 30.869 1.00 45.81 181 ASP A CA 1
ATOM 1455 C C . ASP A 1 181 ? -22.487 -1.167 30.241 1.00 45.81 181 ASP A C 1
ATOM 1457 O O . ASP A 1 181 ? -23.023 -0.521 29.339 1.00 45.81 181 ASP A O 1
ATOM 1461 N N . GLU A 1 182 ? -23.020 -2.304 30.704 1.00 46.78 182 GLU A N 1
ATOM 1462 C CA . GLU A 1 182 ? -24.440 -2.638 30.648 1.00 46.78 182 GLU A CA 1
ATOM 1463 C C . GLU A 1 182 ? -25.189 -1.580 31.476 1.00 46.78 182 GLU A C 1
ATOM 1465 O O . GLU A 1 182 ? -25.686 -1.817 32.578 1.00 46.78 182 GLU A O 1
ATOM 1470 N N . GLU A 1 183 ? -25.250 -0.361 30.945 1.00 51.28 183 GLU A N 1
ATOM 1471 C CA . GLU A 1 183 ? -26.202 0.651 31.349 1.00 51.28 183 GLU A CA 1
ATOM 1472 C C . GLU A 1 183 ? -27.483 0.402 30.545 1.00 51.28 183 GLU A C 1
ATOM 1474 O O . GLU A 1 183 ? -27.625 0.876 29.426 1.00 51.28 183 GLU A O 1
ATOM 1479 N N . GLU A 1 184 ? -28.389 -0.410 31.096 1.00 46.94 184 GLU A N 1
ATOM 1480 C CA . GLU A 1 184 ? -29.855 -0.292 30.965 1.00 46.94 184 GLU A CA 1
ATOM 1481 C C . GLU A 1 184 ? -30.503 -1.357 31.882 1.00 46.94 184 GLU A C 1
ATOM 1483 O O . GLU A 1 184 ? -30.378 -2.557 31.658 1.00 46.94 184 GLU A O 1
ATOM 1488 N N . ALA A 1 185 ? -30.947 -0.980 33.087 1.00 43.06 185 ALA A N 1
ATOM 1489 C CA . ALA A 1 185 ? -32.261 -0.399 33.429 1.00 43.06 185 ALA A CA 1
ATOM 1490 C C . ALA A 1 185 ? -33.365 -1.449 33.673 1.00 43.06 185 ALA A C 1
ATOM 1492 O O . ALA A 1 185 ? -33.789 -2.141 32.724 1.00 43.06 185 ALA A O 1
#

Solvent-accessible surface area (backbone atoms only — not comparable to full-atom values): 10001 Å² total; per-residue (Å²): 134,67,38,26,19,35,42,27,37,42,57,97,88,41,82,46,22,30,56,17,78,58,36,28,45,37,71,41,36,42,36,50,42,48,55,52,59,73,72,52,51,78,73,47,38,60,50,40,46,57,40,57,72,60,42,44,75,37,64,54,90,48,68,60,51,70,69,56,38,52,51,34,45,74,73,62,27,39,39,56,93,41,87,89,47,34,60,56,33,48,66,14,27,44,44,63,35,39,39,52,54,34,55,62,36,33,67,73,62,79,47,48,66,46,50,52,38,54,74,48,44,75,40,38,93,61,19,47,23,36,38,35,42,24,59,87,80,36,31,42,36,37,29,43,49,70,37,83,70,46,75,43,45,63,90,75,59,56,95,56,51,29,51,55,54,40,51,53,51,51,35,55,75,71,67,52,71,81,79,74,77,82,82,75,137

Radius of gyration: 17.61 Å; Cα contacts (8 Å, |Δi|>4): 337; chains: 1; bounding box: 54×31×53 Å

Foldseek 3Di:
DFAKAWEWEQAPNDIWTFIADGHQALVRLVLLQLVLLVVDDLVLLVLLNVLVVLADADAQPAFDDPVLLVLLVVVVQAALVDDVSDSRGLCRSRVNCHGSVVRVCSSVSSHRYGYTDVVCLQVLVRHQWYWYQYSPQQKIFIDGSNHTDDMDHSVPGDSCVSVVVNVVVVCVVVVNDPPPPPPDD